Protein AF-A0A7S0SN52-F1 (afdb_monomer)

Solvent-accessible surface area (backbone atoms only — not comparable to full-atom values): 12436 Å² total; per-residue (Å²): 141,88,66,69,70,64,53,55,50,51,54,47,51,52,51,51,48,52,50,50,50,52,50,50,54,51,48,53,48,52,51,49,53,49,50,49,44,69,72,53,83,55,64,68,49,76,66,54,52,50,48,53,52,50,52,54,50,51,52,52,50,51,51,53,51,51,52,50,53,52,50,52,50,50,53,49,51,50,54,69,48,61,84,60,72,84,89,62,83,76,77,81,69,49,76,65,55,52,50,52,51,52,52,50,53,50,51,50,54,51,52,52,52,52,50,51,51,40,60,76,66,68,63,71,51,72,68,59,46,45,64,69,66,73,55,82,61,84,81,67,64,72,85,81,86,48,96,46,70,71,52,39,38,62,74,66,65,53,89,83,71,88,82,90,86,60,96,85,65,77,67,98,77,60,97,48,64,66,61,55,48,52,55,48,47,68,67,47,51,61,58,54,41,70,79,36,74,85,64,54,100,90,112

Structure (mmCIF, N/CA/C/O backbone):
data_AF-A0A7S0SN52-F1
#
_entry.id   AF-A0A7S0SN52-F1
#
loop_
_atom_site.group_PDB
_atom_site.id
_atom_site.type_symbol
_atom_site.label_atom_id
_atom_site.label_alt_id
_atom_site.label_comp_id
_atom_site.label_asym_id
_atom_site.label_entity_id
_atom_site.label_seq_id
_atom_site.pdbx_PDB_ins_code
_atom_site.Cartn_x
_atom_site.Cartn_y
_atom_site.Cartn_z
_atom_site.occupancy
_atom_site.B_iso_or_equiv
_atom_site.auth_seq_id
_atom_site.auth_comp_id
_atom_site.auth_asym_id
_atom_site.auth_atom_id
_atom_site.pdbx_PDB_model_num
ATOM 1 N N . MET A 1 1 ? 13.403 -10.128 56.100 1.00 47.72 1 MET A N 1
ATOM 2 C CA . MET A 1 1 ? 12.634 -9.088 55.377 1.00 47.72 1 MET A CA 1
ATOM 3 C C . MET A 1 1 ? 13.600 -8.030 54.847 1.00 47.72 1 MET A C 1
ATOM 5 O O . MET A 1 1 ? 13.883 -7.070 55.546 1.00 47.72 1 MET A O 1
ATOM 9 N N . GLY A 1 2 ? 14.173 -8.212 53.657 1.00 55.16 2 GLY A N 1
ATOM 10 C CA . GLY A 1 2 ? 15.163 -7.269 53.122 1.00 55.16 2 GLY A CA 1
ATOM 11 C C . GLY A 1 2 ? 15.391 -7.487 51.634 1.00 55.16 2 GLY A C 1
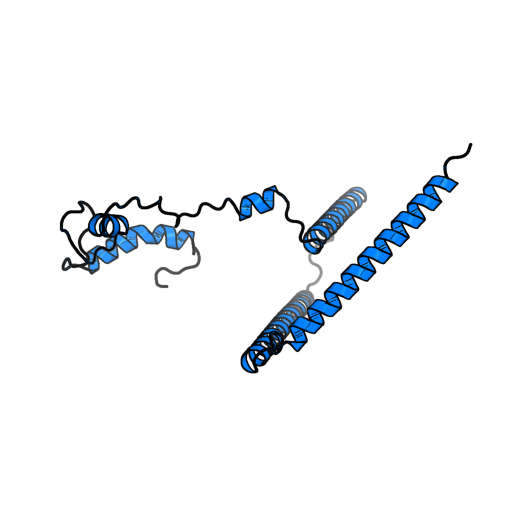ATOM 12 O O . GLY A 1 2 ? 16.435 -7.986 51.253 1.00 55.16 2 GLY A O 1
ATOM 13 N N . GLY A 1 3 ? 14.385 -7.196 50.803 1.00 58.31 3 GLY A N 1
ATOM 14 C CA . GLY A 1 3 ? 14.445 -7.480 49.359 1.00 58.31 3 GLY A CA 1
ATOM 15 C C . GLY A 1 3 ? 14.129 -6.298 48.442 1.00 58.31 3 GLY A C 1
ATOM 16 O O . GLY A 1 3 ? 14.654 -6.220 47.343 1.00 58.31 3 GLY A O 1
ATOM 17 N N . THR A 1 4 ? 13.345 -5.311 48.880 1.00 63.53 4 THR A N 1
ATOM 18 C CA . THR A 1 4 ? 12.756 -4.335 47.941 1.00 63.53 4 THR A CA 1
ATOM 19 C C . THR A 1 4 ? 13.579 -3.059 47.739 1.00 63.53 4 THR A C 1
ATOM 21 O O . THR A 1 4 ? 13.353 -2.326 46.780 1.00 63.53 4 THR A O 1
ATOM 24 N N . ALA A 1 5 ? 14.523 -2.740 48.630 1.00 66.88 5 ALA A N 1
ATOM 25 C CA . ALA A 1 5 ? 15.359 -1.537 48.511 1.00 66.88 5 ALA A CA 1
ATOM 26 C C . ALA A 1 5 ? 16.580 -1.745 47.594 1.00 66.88 5 ALA A C 1
ATOM 28 O O . ALA A 1 5 ? 17.014 -0.810 46.925 1.00 66.88 5 ALA A O 1
ATOM 29 N N . GLY A 1 6 ? 17.126 -2.966 47.544 1.00 72.81 6 GLY A N 1
ATOM 30 C CA . GLY A 1 6 ? 18.198 -3.339 46.614 1.00 72.81 6 GLY A CA 1
ATOM 31 C C . GLY A 1 6 ? 17.706 -3.371 45.167 1.00 72.81 6 GLY A C 1
ATOM 32 O O . GLY A 1 6 ? 18.294 -2.713 44.316 1.00 72.81 6 GLY A O 1
ATOM 33 N N . GLN A 1 7 ? 16.565 -4.026 44.924 1.00 75.00 7 GLN A N 1
ATOM 34 C CA . GLN A 1 7 ? 15.946 -4.108 43.595 1.00 75.00 7 GLN A CA 1
ATOM 35 C C . GLN A 1 7 ? 15.558 -2.732 43.035 1.00 75.00 7 GLN A C 1
ATOM 37 O O . GLN A 1 7 ? 15.865 -2.441 41.887 1.00 75.00 7 GLN A O 1
ATOM 42 N N . ARG A 1 8 ? 14.983 -1.835 43.852 1.00 76.69 8 ARG A N 1
ATOM 43 C CA . ARG A 1 8 ? 14.650 -0.464 43.411 1.00 76.69 8 ARG A CA 1
ATOM 44 C C . ARG A 1 8 ? 15.875 0.385 43.063 1.00 76.69 8 ARG A C 1
ATOM 46 O O . ARG A 1 8 ? 15.786 1.252 42.200 1.00 76.69 8 ARG A O 1
ATOM 53 N N . ARG A 1 9 ? 17.011 0.167 43.735 1.00 77.44 9 ARG A N 1
ATOM 54 C CA . ARG A 1 9 ? 18.273 0.846 43.396 1.00 77.44 9 ARG A CA 1
ATOM 55 C C . ARG A 1 9 ? 18.868 0.303 42.101 1.00 77.44 9 ARG A C 1
ATOM 57 O O . ARG A 1 9 ? 19.283 1.112 41.283 1.00 77.44 9 ARG A O 1
ATOM 64 N N . ALA A 1 10 ? 18.841 -1.014 41.902 1.00 77.38 10 ALA A N 1
ATOM 65 C CA . ALA A 1 10 ? 19.260 -1.637 40.648 1.00 77.38 10 ALA A CA 1
ATOM 66 C C . ALA A 1 10 ? 18.409 -1.139 39.467 1.00 77.38 10 ALA A C 1
ATOM 68 O O . ALA A 1 10 ? 18.950 -0.581 38.524 1.00 77.38 10 ALA A O 1
ATOM 69 N N . GLU A 1 11 ? 17.079 -1.168 39.589 1.00 79.50 11 GLU A N 1
ATOM 70 C CA . GLU A 1 11 ? 16.169 -0.697 38.534 1.00 79.50 11 GLU A CA 1
ATOM 71 C C . GLU A 1 11 ? 16.342 0.803 38.224 1.00 79.50 11 GLU A C 1
ATOM 73 O O . GLU A 1 11 ? 16.214 1.236 37.077 1.00 79.50 11 GLU A O 1
ATOM 78 N N . LYS A 1 12 ? 16.652 1.623 39.240 1.00 82.06 12 LYS A N 1
ATOM 79 C CA . LYS A 1 12 ? 16.964 3.044 39.037 1.00 82.06 12 LYS A CA 1
ATOM 80 C C . LYS A 1 12 ? 18.264 3.224 38.251 1.00 82.06 12 LYS A C 1
ATOM 82 O O . LYS A 1 12 ? 18.281 4.043 37.337 1.00 82.06 12 LYS A O 1
ATOM 87 N N . VAL A 1 13 ? 19.313 2.472 38.589 1.00 84.75 13 VAL A N 1
ATOM 88 C CA . VAL A 1 13 ? 20.598 2.514 37.874 1.00 84.75 13 VAL A CA 1
ATOM 89 C C . VAL A 1 13 ? 20.428 2.025 36.437 1.00 84.75 13 VAL A C 1
ATOM 91 O O . VAL A 1 13 ? 20.897 2.697 35.525 1.00 84.75 13 VAL A O 1
ATOM 94 N N . ASP A 1 14 ? 19.676 0.948 36.212 1.00 84.56 14 ASP A N 1
ATOM 95 C CA . ASP A 1 14 ? 19.400 0.431 34.867 1.00 84.56 14 ASP A CA 1
ATOM 96 C C . ASP A 1 14 ? 18.622 1.451 34.026 1.00 84.56 14 ASP A C 1
ATOM 98 O O . ASP A 1 14 ? 18.963 1.723 32.877 1.00 84.56 14 ASP A O 1
ATOM 102 N N . ARG A 1 15 ? 17.607 2.100 34.609 1.00 84.56 15 ARG A N 1
ATOM 103 C CA . ARG A 1 15 ? 16.827 3.143 33.928 1.00 84.56 15 ARG A CA 1
ATOM 104 C C . ARG A 1 15 ? 17.659 4.387 33.617 1.00 84.56 15 ARG A C 1
ATOM 106 O O . ARG A 1 15 ? 17.456 5.003 32.572 1.00 84.56 15 ARG A O 1
ATOM 113 N N . GLU A 1 16 ? 18.553 4.787 34.517 1.00 86.06 16 GLU A N 1
ATOM 114 C CA . GLU A 1 16 ? 19.484 5.898 34.286 1.00 86.06 16 GLU A CA 1
ATOM 115 C C . GLU A 1 16 ? 20.528 5.533 33.220 1.00 86.06 16 GLU A C 1
ATOM 117 O O . GLU A 1 16 ? 20.797 6.358 32.349 1.00 86.06 16 GLU A O 1
ATOM 122 N N . GLY A 1 17 ? 21.005 4.285 33.202 1.00 83.31 17 GLY A N 1
ATOM 123 C CA . GLY A 1 17 ? 21.874 3.742 32.158 1.00 83.31 17 GLY A CA 1
ATOM 124 C C . GLY A 1 17 ? 21.207 3.734 30.783 1.00 83.31 17 GLY A C 1
ATOM 125 O O . GLY A 1 17 ? 21.757 4.287 29.837 1.00 83.31 17 GLY A O 1
ATOM 126 N N . VAL A 1 18 ? 19.978 3.219 30.672 1.00 86.19 18 VAL A N 1
ATOM 127 C CA . VAL A 1 18 ? 19.211 3.217 29.411 1.00 86.19 18 VAL A CA 1
ATOM 128 C C . VAL A 1 18 ? 18.934 4.640 28.925 1.00 86.19 18 VAL A C 1
ATOM 130 O O . VAL A 1 18 ? 19.047 4.918 27.735 1.00 86.19 18 VAL A O 1
ATOM 133 N N . LYS A 1 19 ? 18.602 5.573 29.826 1.00 86.25 19 LYS A N 1
ATOM 134 C CA . LYS A 1 19 ? 18.404 6.982 29.453 1.00 86.25 19 LYS A CA 1
ATOM 135 C C . LYS A 1 19 ? 19.689 7.631 28.951 1.00 86.25 19 LYS A C 1
ATOM 137 O O . LYS A 1 19 ? 19.631 8.370 27.973 1.00 86.25 19 LYS A O 1
ATOM 142 N N . ALA A 1 20 ? 20.820 7.364 29.600 1.00 87.06 20 ALA A N 1
ATOM 143 C CA . ALA A 1 20 ? 22.116 7.866 29.163 1.00 87.06 20 ALA A CA 1
ATOM 144 C C . ALA A 1 20 ? 22.509 7.285 27.797 1.00 87.06 20 ALA A C 1
ATOM 146 O O . ALA A 1 20 ? 22.972 8.024 26.934 1.00 87.06 20 ALA A O 1
ATOM 147 N N . ASP A 1 21 ? 22.246 5.999 27.570 1.00 85.00 21 ASP A N 1
ATOM 148 C CA . ASP A 1 21 ? 22.546 5.303 26.319 1.00 85.00 21 ASP A CA 1
ATOM 149 C C . ASP A 1 21 ? 21.667 5.801 25.156 1.00 85.00 21 ASP A C 1
ATOM 151 O O . ASP A 1 21 ? 22.166 6.102 24.073 1.00 85.00 21 ASP A O 1
ATOM 155 N N . VAL A 1 22 ? 20.365 6.002 25.397 1.00 86.81 22 VAL A N 1
ATOM 156 C CA . VAL A 1 22 ? 19.440 6.612 24.425 1.00 86.81 22 VAL A CA 1
ATOM 157 C C . VAL A 1 22 ? 19.829 8.060 24.130 1.00 86.81 22 VAL A C 1
ATOM 159 O O . VAL A 1 22 ? 19.830 8.461 22.967 1.00 86.81 22 VAL A O 1
ATOM 162 N N . ALA A 1 23 ? 20.192 8.843 25.150 1.00 88.00 23 ALA A N 1
ATOM 163 C CA . ALA A 1 23 ? 20.636 10.220 24.960 1.00 88.00 23 ALA A CA 1
ATOM 164 C C . ALA A 1 23 ? 21.936 10.278 24.143 1.00 88.00 23 ALA A C 1
ATOM 166 O O . ALA A 1 23 ? 22.015 11.043 23.182 1.00 88.00 23 ALA A O 1
ATOM 167 N N . ALA A 1 24 ? 22.914 9.424 24.454 1.00 88.88 24 ALA A N 1
ATOM 168 C CA . ALA A 1 24 ? 24.162 9.320 23.706 1.00 88.88 24 ALA A CA 1
ATOM 169 C C . ALA A 1 24 ? 23.910 8.920 22.245 1.00 88.88 24 ALA A C 1
ATOM 171 O O . ALA A 1 24 ? 24.360 9.621 21.345 1.00 88.88 24 ALA A O 1
ATOM 172 N N . LYS A 1 25 ? 23.104 7.877 22.006 1.00 87.81 25 LYS A N 1
ATOM 173 C CA . LYS A 1 25 ? 22.720 7.426 20.657 1.00 87.81 25 LYS A CA 1
ATOM 174 C C . LYS A 1 25 ? 21.947 8.480 19.870 1.00 87.81 25 LYS A C 1
ATOM 176 O O . LYS A 1 25 ? 22.149 8.620 18.670 1.00 87.81 25 LYS A O 1
ATOM 181 N N . SER A 1 26 ? 21.056 9.229 20.522 1.00 86.31 26 SER A N 1
ATOM 182 C CA . SER A 1 26 ? 20.326 10.317 19.862 1.00 86.31 26 SER A CA 1
ATOM 183 C C . SER A 1 26 ? 21.243 11.473 19.478 1.00 86.31 26 SER A C 1
ATOM 185 O O . SER A 1 26 ? 21.058 12.068 18.422 1.00 86.31 26 SER A O 1
ATOM 187 N N . LYS A 1 27 ? 22.253 11.762 20.308 1.00 90.38 27 LYS A N 1
ATOM 188 C CA . LYS A 1 27 ? 23.213 12.830 20.058 1.00 90.38 27 LYS A CA 1
ATOM 189 C C . LYS A 1 27 ? 24.159 12.457 18.921 1.00 90.38 27 LYS A C 1
ATOM 191 O O . LYS A 1 27 ? 24.310 13.253 18.005 1.00 90.38 27 LYS A O 1
ATOM 196 N N . THR A 1 28 ? 24.710 11.243 18.928 1.00 87.31 28 THR A N 1
ATOM 197 C CA . THR A 1 28 ? 25.561 10.767 17.828 1.00 87.31 28 THR A CA 1
ATOM 198 C C . THR A 1 28 ? 24.783 10.685 16.523 1.00 87.31 28 THR A C 1
ATOM 200 O O . THR A 1 28 ? 25.286 11.114 15.495 1.00 87.31 28 THR A O 1
ATOM 203 N N . LYS A 1 29 ? 23.528 10.220 16.560 1.00 89.69 29 LYS A N 1
ATOM 204 C CA . LYS A 1 29 ? 22.663 10.218 15.378 1.00 89.69 29 LYS A CA 1
ATOM 205 C C . LYS A 1 29 ? 22.393 11.629 14.857 1.00 89.69 29 LYS A C 1
ATOM 207 O O . LYS A 1 29 ? 22.463 11.843 13.659 1.00 89.69 29 LYS A O 1
ATOM 212 N N . ALA A 1 30 ? 22.106 12.588 15.736 1.00 88.88 30 ALA A N 1
ATOM 213 C CA . ALA A 1 30 ? 21.883 13.971 15.327 1.00 88.88 30 ALA A CA 1
ATOM 214 C C . ALA A 1 30 ? 23.148 14.618 14.736 1.00 88.88 30 ALA A C 1
ATOM 216 O O . ALA A 1 30 ? 23.044 15.411 13.804 1.00 88.88 30 ALA A O 1
ATOM 217 N N . GLU A 1 31 ? 24.328 14.285 15.263 1.00 89.31 31 GLU A N 1
ATOM 218 C CA . GLU A 1 31 ? 25.619 14.740 14.737 1.00 89.31 31 GLU A CA 1
ATOM 219 C C . GLU A 1 31 ? 25.917 14.127 13.358 1.00 89.31 31 GLU A C 1
ATOM 221 O O . GLU A 1 31 ? 26.299 14.864 12.449 1.00 89.31 31 GLU A O 1
ATOM 226 N N . ASP A 1 32 ? 25.659 12.829 13.166 1.00 84.44 32 ASP A N 1
ATOM 227 C CA . ASP A 1 32 ? 25.773 12.150 11.866 1.00 84.44 32 ASP A CA 1
ATOM 228 C C . ASP A 1 32 ? 24.763 12.702 10.850 1.00 84.44 32 ASP A C 1
ATOM 230 O O . ASP A 1 32 ? 25.137 13.066 9.737 1.00 84.44 32 ASP A O 1
ATOM 234 N N . ASP A 1 33 ? 23.490 12.835 11.234 1.00 84.25 33 ASP A N 1
ATOM 235 C CA . ASP A 1 33 ? 22.434 13.389 10.379 1.00 84.25 33 ASP A CA 1
ATOM 236 C C . ASP A 1 33 ? 22.778 14.833 9.961 1.00 84.25 33 ASP A C 1
ATOM 238 O O . ASP A 1 33 ? 22.581 15.216 8.806 1.00 84.25 33 ASP A O 1
ATOM 242 N N . ALA A 1 34 ? 23.345 15.636 10.872 1.00 85.19 34 ALA A N 1
ATOM 243 C CA . ALA A 1 34 ? 23.814 16.987 10.571 1.00 85.19 34 ALA A CA 1
ATOM 244 C C . ALA A 1 34 ? 25.044 16.994 9.650 1.00 85.19 34 ALA A C 1
ATOM 246 O O . ALA A 1 34 ? 25.117 17.829 8.746 1.00 85.19 34 ALA A O 1
ATOM 247 N N . TYR A 1 35 ? 25.989 16.068 9.843 1.00 83.56 35 TYR A N 1
ATOM 248 C CA . TYR A 1 35 ? 27.158 15.903 8.978 1.00 83.56 35 TYR A CA 1
ATOM 249 C C . TYR A 1 35 ? 26.742 15.546 7.545 1.00 83.56 35 TYR A C 1
ATOM 251 O O . TYR A 1 35 ? 27.166 16.211 6.599 1.00 83.56 35 TYR A O 1
ATOM 259 N N . TRP A 1 36 ? 25.838 14.576 7.378 1.00 80.56 36 TRP A N 1
ATOM 260 C CA . TRP A 1 36 ? 25.322 14.171 6.067 1.00 80.56 36 TRP A CA 1
ATOM 261 C C . TRP A 1 36 ? 24.443 15.243 5.412 1.00 80.56 36 TRP A C 1
ATOM 263 O O . TRP A 1 36 ? 24.517 15.449 4.199 1.00 80.56 36 TRP A O 1
ATOM 273 N N . ALA A 1 37 ? 23.663 15.992 6.198 1.00 77.94 37 ALA A N 1
ATOM 274 C CA . ALA A 1 37 ? 22.907 17.134 5.689 1.00 77.94 37 ALA A CA 1
ATOM 275 C C . ALA A 1 37 ? 23.824 18.277 5.209 1.00 77.94 37 ALA A C 1
ATOM 277 O O . ALA A 1 37 ? 23.557 18.879 4.167 1.00 77.94 37 ALA A O 1
ATOM 278 N N . ALA A 1 38 ? 24.911 18.564 5.936 1.00 75.81 38 ALA A N 1
ATOM 279 C CA . ALA A 1 38 ? 25.876 19.611 5.597 1.00 75.81 38 ALA A CA 1
ATOM 280 C C . ALA A 1 38 ? 26.809 19.227 4.434 1.00 75.81 38 ALA A C 1
ATOM 282 O O . ALA A 1 38 ? 27.227 20.103 3.678 1.00 75.81 38 ALA A O 1
ATOM 283 N N . ALA A 1 39 ? 27.095 17.934 4.250 1.00 76.62 39 ALA A N 1
ATOM 284 C CA . ALA A 1 39 ? 27.936 17.410 3.170 1.00 76.62 39 ALA A CA 1
ATOM 285 C C . ALA A 1 39 ? 27.301 17.505 1.763 1.00 76.62 39 ALA A C 1
ATOM 287 O O . ALA A 1 39 ? 27.942 17.153 0.776 1.00 76.62 39 ALA A O 1
ATOM 288 N N . GLY A 1 40 ? 26.072 18.022 1.639 1.00 62.00 40 GLY A N 1
ATOM 289 C CA . GLY A 1 40 ? 25.458 18.380 0.353 1.00 62.00 40 GLY A CA 1
ATOM 290 C C . GLY A 1 40 ? 24.533 17.323 -0.256 1.00 62.00 40 GLY A C 1
ATOM 291 O O . GLY A 1 40 ? 23.741 17.666 -1.134 1.00 62.00 40 GLY A O 1
ATOM 292 N N . GLU A 1 41 ? 24.526 16.094 0.270 1.00 56.09 41 GLU A N 1
ATOM 293 C CA . GLU A 1 41 ? 23.562 15.033 -0.088 1.00 56.09 41 GLU A CA 1
ATOM 294 C C . GLU A 1 41 ? 22.107 15.423 0.288 1.00 56.09 41 GLU A C 1
ATOM 296 O O . GLU A 1 41 ? 21.138 14.892 -0.249 1.00 56.09 41 GLU A O 1
ATOM 301 N N . GLY A 1 42 ? 21.934 16.392 1.199 1.00 56.97 42 GLY A N 1
ATOM 302 C CA . GLY A 1 42 ? 20.635 16.829 1.728 1.00 56.97 42 GLY A CA 1
ATOM 303 C C . GLY A 1 42 ? 19.934 17.967 0.974 1.00 56.97 42 GLY A C 1
ATOM 304 O O . GLY A 1 42 ? 18.774 18.269 1.270 1.00 56.97 42 GLY A O 1
ATOM 305 N N . SER A 1 43 ? 20.581 18.624 0.004 1.00 62.16 43 SER A N 1
ATOM 306 C CA . SER A 1 43 ? 19.924 19.698 -0.755 1.00 62.16 43 SER A CA 1
ATOM 307 C C . SER A 1 43 ? 19.143 19.109 -1.930 1.00 62.16 43 SER A C 1
ATOM 309 O O . SER A 1 43 ? 19.673 18.886 -3.016 1.00 62.16 43 SER A O 1
ATOM 311 N N . LYS A 1 44 ? 17.853 18.822 -1.707 1.00 67.62 44 LYS A N 1
ATOM 312 C CA . LYS A 1 44 ? 16.946 18.399 -2.784 1.00 67.62 44 LYS A CA 1
ATOM 313 C C . LYS A 1 44 ? 17.082 19.373 -3.950 1.00 67.62 44 LYS A C 1
ATOM 315 O O . LYS A 1 44 ? 16.961 20.588 -3.768 1.00 67.62 44 LYS A O 1
ATOM 320 N N . SER A 1 45 ? 17.307 18.843 -5.151 1.00 73.44 45 SER A N 1
ATOM 321 C CA . SER A 1 45 ? 17.344 19.672 -6.353 1.00 73.44 45 SER A CA 1
ATOM 322 C C . SER A 1 45 ? 16.062 20.508 -6.446 1.00 73.44 45 SER A C 1
ATOM 324 O O . SER A 1 45 ? 14.991 20.089 -6.000 1.00 73.44 45 SER A O 1
ATOM 326 N N . LYS A 1 46 ? 16.127 21.687 -7.074 1.00 71.94 46 LYS A N 1
ATOM 327 C CA . LYS A 1 46 ? 14.937 22.529 -7.301 1.00 71.94 46 LYS A CA 1
ATOM 328 C C . LYS A 1 46 ? 13.797 21.753 -7.982 1.00 71.94 46 LYS A C 1
ATOM 330 O O . LYS A 1 46 ? 12.632 22.083 -7.784 1.00 71.94 46 LYS A O 1
ATOM 335 N N . ALA A 1 47 ? 14.130 20.723 -8.763 1.00 75.62 47 ALA A N 1
ATOM 336 C CA . ALA A 1 47 ? 13.177 19.813 -9.389 1.00 75.62 47 ALA A CA 1
ATOM 337 C C . ALA A 1 47 ? 12.515 18.861 -8.374 1.00 75.62 47 ALA A C 1
ATOM 339 O O . ALA A 1 47 ? 11.292 18.756 -8.370 1.00 75.62 47 ALA A O 1
ATOM 340 N N . GLN A 1 48 ? 13.285 18.230 -7.479 1.00 75.69 48 GLN A N 1
ATOM 341 C CA . GLN A 1 48 ? 12.734 17.416 -6.384 1.00 75.69 48 GLN A CA 1
ATOM 342 C C . GLN A 1 48 ? 11.895 18.249 -5.420 1.00 75.69 48 GLN A C 1
ATOM 344 O O . GLN A 1 48 ? 10.790 17.847 -5.091 1.00 75.69 48 GLN A O 1
ATOM 349 N N . ALA A 1 49 ? 12.354 19.444 -5.041 1.00 77.94 49 ALA A N 1
ATOM 350 C CA . ALA A 1 49 ? 11.572 20.336 -4.190 1.00 77.94 49 ALA A CA 1
ATOM 351 C C . ALA A 1 49 ? 10.223 20.700 -4.837 1.00 77.94 49 ALA A C 1
ATOM 353 O O . ALA A 1 49 ? 9.194 20.683 -4.171 1.00 77.94 49 ALA A O 1
ATOM 354 N N . LYS A 1 50 ? 10.204 20.971 -6.152 1.00 79.00 50 LYS A N 1
ATOM 355 C CA . LYS A 1 50 ? 8.958 21.225 -6.890 1.00 79.00 50 LYS A CA 1
ATOM 356 C C . LYS A 1 50 ? 8.049 20.000 -6.955 1.00 79.00 50 LYS A C 1
ATOM 358 O O . LYS A 1 50 ? 6.843 20.155 -6.783 1.00 79.00 50 LYS A O 1
ATOM 363 N N . ARG A 1 51 ? 8.609 18.812 -7.190 1.00 82.81 51 ARG A N 1
ATOM 364 C CA . ARG A 1 51 ? 7.852 17.556 -7.222 1.00 82.81 51 ARG A CA 1
ATOM 365 C C . ARG A 1 51 ? 7.219 17.260 -5.865 1.00 82.81 51 ARG A C 1
ATOM 367 O O . ARG A 1 51 ? 6.012 17.095 -5.808 1.00 82.81 51 ARG A O 1
ATOM 374 N N . ASP A 1 52 ? 7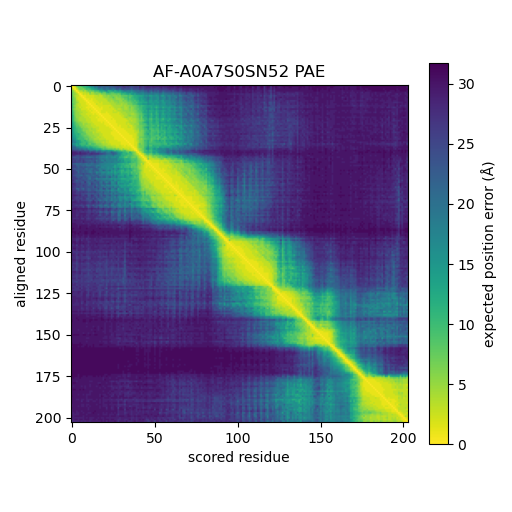.986 17.354 -4.784 1.00 79.19 52 ASP A N 1
ATOM 375 C CA . ASP A 1 52 ? 7.484 17.122 -3.428 1.00 79.19 52 ASP A CA 1
ATOM 376 C C . ASP A 1 52 ? 6.366 18.108 -3.054 1.00 79.19 52 ASP A C 1
ATOM 378 O O . ASP A 1 52 ? 5.370 17.722 -2.450 1.00 79.19 52 ASP A O 1
ATOM 382 N N . THR A 1 53 ? 6.483 19.386 -3.443 1.00 78.38 53 THR A N 1
ATOM 383 C CA . THR A 1 53 ? 5.400 20.360 -3.218 1.00 78.38 53 THR A CA 1
ATOM 384 C C . THR A 1 53 ? 4.170 20.092 -4.082 1.00 78.38 53 THR A C 1
ATOM 386 O O . THR A 1 53 ? 3.053 20.352 -3.644 1.00 78.38 53 THR A O 1
ATOM 389 N N . ALA A 1 54 ? 4.350 19.589 -5.306 1.00 83.50 54 ALA A N 1
ATOM 390 C CA . ALA A 1 54 ? 3.242 19.239 -6.188 1.00 83.50 54 ALA A CA 1
ATOM 391 C C . ALA A 1 54 ? 2.503 17.998 -5.674 1.00 83.50 54 ALA A C 1
ATOM 393 O O . ALA A 1 54 ? 1.276 18.017 -5.616 1.00 83.50 54 ALA A O 1
ATOM 394 N N . ASP A 1 55 ? 3.246 16.985 -5.230 1.00 79.25 55 ASP A N 1
ATOM 395 C CA . ASP A 1 55 ? 2.709 15.757 -4.647 1.00 79.25 55 ASP A CA 1
ATOM 396 C C . ASP A 1 55 ? 1.970 16.072 -3.331 1.00 79.25 55 ASP A C 1
ATOM 398 O O . ASP A 1 55 ? 0.804 15.715 -3.180 1.00 79.25 55 ASP A O 1
ATOM 402 N N . ALA A 1 56 ? 2.556 16.885 -2.441 1.00 84.44 56 ALA A N 1
ATOM 403 C CA . ALA A 1 56 ? 1.889 17.326 -1.210 1.00 84.44 56 ALA A CA 1
ATOM 404 C C . ALA A 1 56 ? 0.600 18.134 -1.473 1.00 84.44 56 ALA A C 1
ATOM 406 O O . ALA A 1 56 ? -0.392 17.988 -0.756 1.00 84.44 56 ALA A O 1
ATOM 407 N N . ASN A 1 57 ? 0.588 18.977 -2.510 1.00 81.94 57 ASN A N 1
ATOM 408 C CA . ASN A 1 57 ? -0.608 19.725 -2.903 1.00 81.94 57 ASN A CA 1
ATOM 409 C C . ASN A 1 57 ? -1.680 18.817 -3.529 1.00 81.94 57 ASN A C 1
ATOM 411 O O . ASN A 1 57 ? -2.872 19.045 -3.309 1.00 81.94 57 ASN A O 1
ATOM 415 N N . ALA A 1 58 ? -1.282 17.799 -4.295 1.00 83.75 58 ALA A N 1
ATOM 416 C CA . ALA A 1 58 ? -2.197 16.819 -4.874 1.00 83.75 58 ALA A CA 1
ATOM 417 C C . ALA A 1 58 ? -2.858 15.963 -3.785 1.00 83.75 58 ALA A C 1
ATOM 419 O O . ALA A 1 58 ? -4.079 15.790 -3.807 1.00 83.75 58 ALA A O 1
ATOM 420 N N . ASP A 1 59 ? -2.087 15.521 -2.791 1.00 79.56 59 ASP A N 1
ATOM 421 C CA . ASP A 1 59 ? -2.596 14.768 -1.645 1.00 79.56 59 ASP A CA 1
ATOM 422 C C . ASP A 1 59 ? -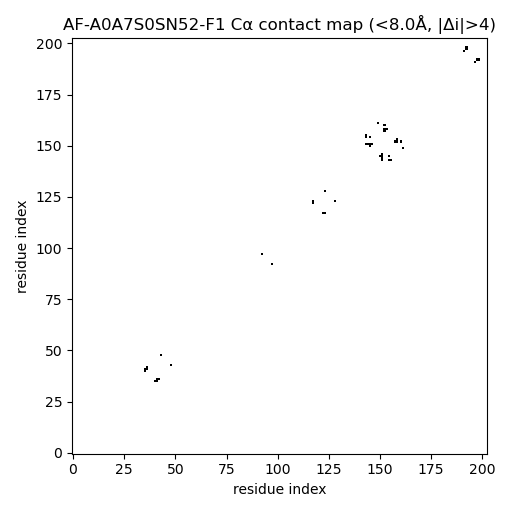3.563 15.610 -0.800 1.00 79.56 59 ASP A C 1
ATOM 424 O O . ASP A 1 59 ? -4.655 15.152 -0.454 1.00 79.56 59 ASP A O 1
ATOM 428 N N . ALA A 1 60 ? -3.229 16.879 -0.537 1.00 80.00 60 ALA A N 1
ATOM 429 C CA . ALA A 1 60 ? -4.117 17.798 0.175 1.00 80.00 60 ALA A CA 1
ATOM 430 C C . ALA A 1 60 ? -5.427 18.067 -0.595 1.00 80.00 60 ALA A C 1
ATOM 432 O O . ALA A 1 60 ? -6.505 18.124 0.003 1.00 80.00 60 ALA A O 1
ATOM 433 N N . ALA A 1 61 ? -5.363 18.192 -1.924 1.00 79.50 61 ALA A N 1
ATOM 434 C CA . ALA A 1 61 ? -6.544 18.369 -2.768 1.00 79.50 61 ALA A CA 1
ATOM 435 C C . ALA A 1 61 ? -7.410 17.099 -2.839 1.00 79.50 61 ALA A C 1
ATOM 437 O O . ALA A 1 61 ? -8.641 17.182 -2.837 1.00 79.50 61 ALA A O 1
ATOM 438 N N . ALA A 1 62 ? -6.790 15.917 -2.873 1.00 77.81 62 ALA A N 1
ATOM 439 C CA . ALA A 1 62 ? -7.498 14.643 -2.823 1.00 77.81 62 ALA A CA 1
ATOM 440 C C . ALA A 1 62 ? -8.207 14.449 -1.473 1.00 77.81 62 ALA A C 1
ATOM 442 O O . ALA A 1 62 ? -9.377 14.058 -1.449 1.00 77.81 62 ALA A O 1
ATOM 443 N N . ALA A 1 63 ? -7.540 14.798 -0.368 1.00 81.44 63 ALA A N 1
ATOM 444 C CA . ALA A 1 63 ? -8.119 14.760 0.971 1.00 81.44 63 ALA A CA 1
ATOM 445 C C . ALA A 1 63 ? -9.314 15.719 1.105 1.00 81.44 63 ALA A C 1
ATOM 447 O O . ALA A 1 63 ? -10.390 15.293 1.530 1.00 81.44 63 ALA A O 1
ATOM 448 N N . SER A 1 64 ? -9.189 16.975 0.656 1.00 80.69 64 SER A N 1
ATOM 449 C CA . SER A 1 64 ? -10.301 17.935 0.740 1.00 80.69 64 SER A CA 1
ATOM 450 C C . SER A 1 64 ? -11.490 17.528 -0.137 1.00 80.69 64 SER A C 1
ATOM 452 O O . SER A 1 64 ? -12.642 17.663 0.272 1.00 80.69 64 SER A O 1
ATOM 454 N N . LYS A 1 65 ? -11.237 16.939 -1.315 1.00 83.44 65 LYS A N 1
ATOM 455 C CA . LYS A 1 65 ? -12.292 16.412 -2.191 1.00 83.44 65 LYS A CA 1
ATOM 456 C C . LYS A 1 65 ? -13.001 15.203 -1.575 1.00 83.44 65 LYS A C 1
ATOM 458 O O . LYS A 1 65 ? -14.215 15.066 -1.736 1.00 83.44 65 LYS A O 1
ATOM 463 N N . ALA A 1 66 ? -12.274 14.335 -0.874 1.00 75.88 66 ALA A N 1
ATOM 464 C CA . ALA A 1 66 ? -12.856 13.204 -0.159 1.00 75.88 66 ALA A CA 1
ATOM 465 C C . ALA A 1 66 ? -13.736 13.668 1.014 1.00 75.88 66 ALA A C 1
ATOM 467 O O . ALA A 1 66 ? -14.853 13.171 1.174 1.00 75.88 66 ALA A O 1
ATOM 468 N N . GLU A 1 67 ? -13.283 14.660 1.782 1.00 75.94 67 GLU A N 1
ATOM 469 C CA . GLU A 1 67 ? -14.068 15.247 2.872 1.00 75.94 67 GLU A CA 1
ATOM 470 C C . GLU A 1 67 ? -15.301 15.997 2.362 1.00 75.94 67 GLU A C 1
ATOM 472 O O . GLU A 1 67 ? -16.393 15.778 2.885 1.00 75.94 67 GLU A O 1
ATOM 477 N N . ALA A 1 68 ? -1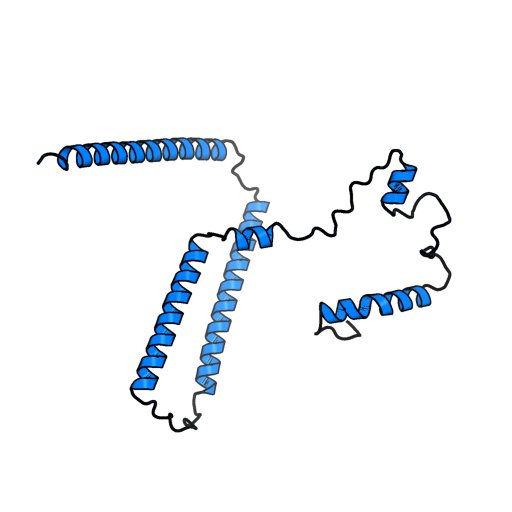5.171 16.786 1.291 1.00 80.81 68 ALA A N 1
ATOM 478 C CA . ALA A 1 68 ? -16.298 17.463 0.652 1.00 80.81 68 ALA A CA 1
ATOM 479 C C . ALA A 1 68 ? -17.339 16.465 0.123 1.00 80.81 68 ALA A C 1
ATOM 481 O O . ALA A 1 68 ? -18.537 16.662 0.309 1.00 80.81 68 ALA A O 1
ATOM 482 N N . LYS A 1 69 ? -16.901 15.346 -0.471 1.00 85.50 69 LYS A N 1
ATOM 483 C CA . LYS A 1 69 ? -17.809 14.277 -0.915 1.00 85.50 69 LYS A CA 1
ATOM 484 C C . LYS A 1 69 ? -18.499 13.584 0.262 1.00 85.50 69 LYS A C 1
ATOM 486 O O . LYS A 1 69 ? -19.665 13.215 0.147 1.00 85.50 69 LYS A O 1
ATOM 491 N N . ARG A 1 70 ? -17.803 13.401 1.389 1.00 84.81 70 ARG A N 1
ATOM 492 C CA . ARG A 1 70 ? -18.401 12.844 2.611 1.00 84.81 70 ARG A CA 1
ATOM 493 C C . ARG A 1 70 ? -19.450 13.794 3.187 1.00 84.81 70 ARG A C 1
ATOM 495 O O . ARG A 1 70 ? -20.517 13.329 3.566 1.00 84.81 70 ARG A O 1
ATOM 502 N N . LEU A 1 71 ? -19.151 15.092 3.237 1.00 79.62 71 LEU A N 1
ATOM 503 C CA . LEU A 1 71 ? -20.072 16.112 3.734 1.00 79.62 71 LEU A CA 1
ATOM 504 C C . LEU A 1 71 ? -21.320 16.202 2.845 1.00 79.62 71 LEU A C 1
ATOM 506 O O . LEU A 1 71 ? -22.426 16.079 3.351 1.00 79.62 71 LEU A O 1
ATOM 510 N N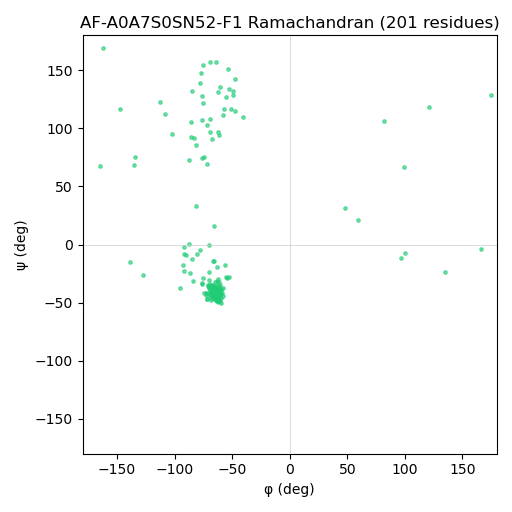 . ALA A 1 72 ? -21.135 16.268 1.523 1.00 80.56 72 ALA A N 1
ATOM 511 C CA . ALA A 1 72 ? -22.233 16.303 0.558 1.00 80.56 72 ALA A CA 1
ATOM 512 C C . ALA A 1 72 ? -23.131 15.059 0.638 1.00 80.56 72 ALA A C 1
ATOM 514 O O . ALA A 1 72 ? -24.346 15.169 0.538 1.00 80.56 72 ALA A O 1
ATOM 515 N N . LYS A 1 73 ? -22.550 13.872 0.863 1.00 82.62 73 LYS A N 1
ATOM 516 C CA . LYS A 1 73 ? -23.331 12.643 1.049 1.00 82.62 73 LYS A CA 1
ATOM 517 C C . LYS A 1 73 ? -24.169 12.685 2.332 1.00 82.62 73 LYS A C 1
ATOM 519 O O . LYS A 1 73 ? -25.310 12.246 2.314 1.00 82.62 73 LYS A O 1
ATOM 524 N N . VAL A 1 74 ? -23.615 13.216 3.424 1.00 81.19 74 VAL A N 1
ATOM 525 C CA . VAL A 1 74 ? -24.359 13.392 4.683 1.00 81.19 74 VAL A CA 1
ATOM 526 C C . VAL A 1 74 ? -25.492 14.404 4.496 1.00 81.19 74 VAL A C 1
ATOM 528 O O . VAL A 1 74 ? -26.616 14.124 4.892 1.00 81.19 74 VAL A O 1
ATOM 531 N N . GLU A 1 75 ? -25.233 15.528 3.827 1.00 78.50 75 GLU A N 1
ATOM 532 C CA . GLU A 1 75 ? -26.255 16.538 3.521 1.00 78.50 75 GLU A CA 1
ATOM 533 C C . GLU A 1 75 ? -27.358 15.988 2.596 1.00 78.50 75 GLU A C 1
ATOM 535 O O . GLU A 1 75 ? -28.538 16.264 2.805 1.00 78.50 75 GLU A O 1
ATOM 540 N N . GLU A 1 76 ? -27.011 15.160 1.605 1.00 73.25 76 GLU A N 1
ATOM 541 C CA . GLU A 1 76 ? -27.977 14.497 0.720 1.00 73.25 76 GLU A CA 1
ATOM 542 C C . GLU A 1 76 ? -28.814 13.445 1.465 1.00 73.25 76 GLU A C 1
ATOM 544 O O . GLU A 1 76 ? -30.025 13.369 1.263 1.00 73.25 76 GLU A O 1
ATOM 549 N N . GLU A 1 77 ? -28.210 12.668 2.368 1.00 77.44 77 GLU A N 1
ATOM 550 C CA . GLU A 1 77 ? -28.920 11.720 3.237 1.00 77.44 77 GLU A CA 1
ATOM 551 C C . GLU A 1 77 ? -29.869 12.443 4.211 1.00 77.44 77 GLU A C 1
ATOM 553 O O . GLU A 1 77 ? -31.012 12.011 4.400 1.00 77.44 77 GLU A O 1
ATOM 558 N N . GLU A 1 78 ? -29.446 13.577 4.776 1.00 75.19 78 GLU A N 1
ATOM 559 C CA . GLU A 1 78 ? -30.280 14.418 5.638 1.00 75.19 78 GLU A CA 1
ATOM 560 C C . GLU A 1 78 ? -31.446 15.038 4.858 1.00 75.19 78 GLU A C 1
ATOM 562 O O . GLU A 1 78 ? -32.592 14.918 5.295 1.00 75.19 78 GLU A O 1
ATOM 567 N N . MET A 1 79 ? -31.205 15.587 3.664 1.00 74.00 79 MET A N 1
ATOM 568 C CA . MET A 1 79 ? -32.248 16.132 2.784 1.00 74.00 79 MET A CA 1
ATOM 569 C C . MET A 1 79 ? -33.198 15.052 2.247 1.00 74.00 79 MET A C 1
ATOM 571 O O . MET A 1 79 ? -34.399 15.292 2.139 1.00 74.00 79 MET A O 1
ATOM 575 N N . ALA A 1 80 ? -32.705 13.842 1.969 1.00 76.50 80 ALA A N 1
ATOM 576 C CA . ALA A 1 80 ? -33.532 12.699 1.574 1.00 76.50 80 ALA A CA 1
ATOM 577 C C . ALA A 1 80 ? -34.395 12.163 2.732 1.00 76.50 80 ALA A C 1
ATOM 579 O O . ALA A 1 80 ? -35.432 11.526 2.501 1.00 76.50 80 ALA A O 1
ATOM 580 N N . SER A 1 81 ? -33.978 12.408 3.977 1.00 66.94 81 SER A N 1
ATOM 581 C CA . SER A 1 81 ? -34.756 12.110 5.183 1.00 66.94 81 SER A CA 1
ATOM 582 C C . SER A 1 81 ? -35.720 13.243 5.566 1.00 66.94 81 SER A C 1
ATOM 584 O O . SER A 1 81 ? -36.764 12.986 6.176 1.00 66.94 81 SER A O 1
ATOM 586 N N . PHE A 1 82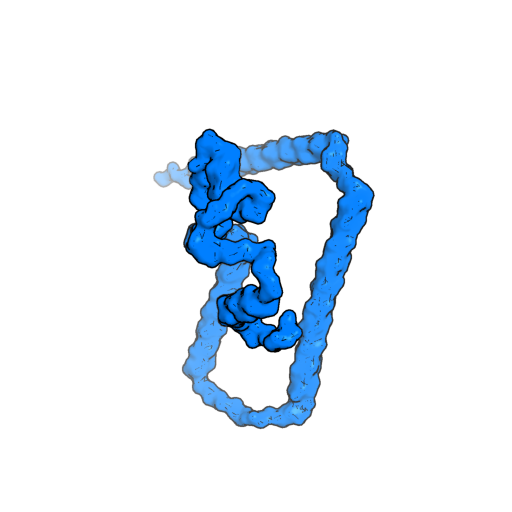 ? -35.428 14.482 5.157 1.00 59.91 82 PHE A N 1
ATOM 587 C CA . PHE A 1 82 ? -36.235 15.660 5.454 1.00 59.91 82 PHE A CA 1
ATOM 588 C C . PHE A 1 82 ? -37.572 15.591 4.701 1.00 59.91 82 PHE A C 1
ATOM 590 O O . PHE A 1 82 ? -37.651 15.711 3.483 1.00 59.91 82 PHE A O 1
ATOM 597 N N . GLY A 1 83 ? -38.657 15.345 5.439 1.00 63.28 83 GLY A N 1
ATOM 598 C CA . GLY A 1 83 ? -40.013 15.236 4.886 1.00 63.28 83 GLY A CA 1
ATOM 599 C C . GLY A 1 83 ? -40.524 13.806 4.677 1.00 63.28 83 GLY A C 1
ATOM 600 O O . GLY A 1 83 ? -41.723 13.624 4.441 1.00 63.28 83 GLY A O 1
ATOM 601 N N . LYS A 1 84 ? -39.692 12.769 4.860 1.00 66.62 84 LYS A N 1
ATOM 602 C CA . LYS A 1 84 ? -40.196 11.393 4.996 1.00 66.62 84 LYS A CA 1
ATOM 603 C C . LYS A 1 84 ? -40.788 11.216 6.393 1.00 66.62 84 LYS A C 1
ATOM 605 O O . LYS A 1 84 ? -40.072 11.114 7.385 1.00 66.62 84 LYS A O 1
ATOM 610 N N . LYS A 1 85 ? -42.123 11.148 6.485 1.00 61.72 85 LYS A N 1
ATOM 611 C CA . LYS A 1 85 ? -42.801 10.670 7.703 1.00 61.72 85 LYS A CA 1
ATOM 612 C C . LYS A 1 85 ? -42.213 9.297 8.064 1.00 61.72 85 LYS A C 1
ATOM 614 O O . LYS A 1 85 ? -42.098 8.476 7.152 1.00 61.72 85 LYS A O 1
ATOM 619 N N . PRO A 1 86 ? -41.859 9.023 9.335 1.00 55.62 86 PRO A N 1
ATOM 620 C CA . PRO A 1 86 ? -41.262 7.754 9.739 1.00 55.62 86 PRO A CA 1
ATOM 621 C C . PRO A 1 86 ? -42.239 6.610 9.450 1.00 55.62 86 PRO A C 1
ATOM 623 O O . PRO A 1 86 ? -43.144 6.304 10.226 1.00 55.62 86 PRO A O 1
ATOM 626 N N . ALA A 1 87 ? -42.079 5.995 8.284 1.00 56.25 87 ALA A N 1
ATOM 627 C CA . ALA A 1 87 ? -42.888 4.886 7.826 1.00 56.25 87 ALA A CA 1
ATOM 628 C C . ALA A 1 87 ? -42.268 3.598 8.352 1.00 56.25 87 ALA A C 1
ATOM 630 O O . ALA A 1 87 ? -41.626 2.877 7.611 1.00 56.25 87 ALA A O 1
ATOM 631 N N . THR A 1 88 ? -42.422 3.368 9.654 1.00 52.44 88 THR A N 1
ATOM 632 C CA . THR A 1 88 ? -42.594 2.056 10.292 1.00 52.44 88 THR A CA 1
ATOM 633 C C . THR A 1 88 ? -42.592 2.290 11.791 1.00 52.44 88 THR A C 1
ATOM 635 O O . THR A 1 88 ? -41.688 2.926 12.328 1.00 52.44 88 THR A O 1
ATOM 638 N N . LYS A 1 89 ? -43.609 1.770 12.481 1.00 56.09 89 LYS A N 1
ATOM 639 C CA . LYS A 1 89 ? -43.614 1.684 13.942 1.00 56.09 89 LYS A CA 1
ATOM 640 C C . LYS A 1 89 ? -42.306 1.016 14.361 1.00 56.09 89 LYS A C 1
ATOM 642 O O . LYS A 1 89 ? -42.087 -0.136 13.990 1.00 56.09 89 LYS A O 1
ATOM 647 N N . ALA A 1 90 ? -41.458 1.732 15.098 1.00 54.94 90 ALA A N 1
ATOM 648 C CA . ALA A 1 90 ? -40.281 1.153 15.726 1.00 54.94 90 ALA A CA 1
ATOM 649 C C . ALA A 1 90 ? -40.720 -0.129 16.443 1.00 54.94 90 ALA A C 1
ATOM 651 O O . ALA A 1 90 ? -41.568 -0.086 17.343 1.00 54.94 90 ALA A O 1
ATOM 652 N N . LYS A 1 91 ? -40.224 -1.280 15.979 1.00 64.75 91 LYS A N 1
ATOM 653 C CA . LYS A 1 91 ? -40.449 -2.560 16.643 1.00 64.75 91 LYS A CA 1
ATOM 654 C C . LYS A 1 91 ? -39.899 -2.377 18.051 1.00 64.75 91 LYS A C 1
ATOM 656 O O . LYS A 1 91 ? -38.706 -2.138 18.209 1.00 64.75 91 LYS A O 1
ATOM 661 N N . LYS A 1 92 ? -40.779 -2.366 19.055 1.00 69.56 92 LYS A N 1
ATOM 662 C CA . LYS A 1 92 ? -40.383 -2.208 20.456 1.00 69.56 92 LYS A CA 1
ATOM 663 C C . LYS A 1 92 ? -39.510 -3.410 20.800 1.00 69.56 92 LYS A C 1
ATOM 665 O O . LYS A 1 92 ? -40.042 -4.487 21.047 1.00 69.56 92 LYS A O 1
ATOM 670 N N . MET A 1 93 ? -38.195 -3.235 20.727 1.00 64.94 93 MET A N 1
ATOM 671 C CA . MET A 1 93 ? -37.248 -4.240 21.181 1.00 64.94 93 MET A CA 1
ATOM 672 C C . MET A 1 93 ? -37.459 -4.434 22.674 1.00 64.94 93 MET A C 1
ATOM 674 O O . MET A 1 93 ? -37.577 -3.478 23.447 1.00 64.94 93 MET A O 1
ATOM 678 N N . THR A 1 94 ? -37.564 -5.690 23.071 1.00 79.38 94 THR A N 1
ATOM 679 C CA . THR A 1 94 ? -37.625 -6.073 24.473 1.00 79.38 94 THR A CA 1
ATOM 680 C C . THR A 1 94 ? -36.309 -5.699 25.159 1.00 79.38 94 THR A C 1
ATOM 682 O O . THR A 1 94 ? -35.262 -5.565 24.523 1.00 79.38 94 THR A O 1
ATOM 685 N N . LYS A 1 95 ? -36.330 -5.529 26.485 1.00 80.19 95 LYS A N 1
ATOM 686 C CA . LYS A 1 95 ? -35.132 -5.153 27.259 1.00 80.19 95 LYS A CA 1
ATOM 687 C C . LYS A 1 95 ? -33.957 -6.129 27.046 1.00 80.19 95 LYS A C 1
ATOM 689 O O . LYS A 1 95 ? -32.806 -5.714 27.124 1.00 80.19 95 LYS A O 1
ATOM 694 N N . ALA A 1 96 ? -34.254 -7.393 26.738 1.00 79.19 96 ALA A N 1
ATOM 695 C CA . ALA A 1 96 ? -33.268 -8.418 26.406 1.00 79.19 96 ALA A CA 1
ATOM 696 C C . ALA A 1 96 ? -32.609 -8.188 25.033 1.00 79.19 96 ALA A C 1
ATOM 698 O O . ALA A 1 96 ? -31.393 -8.297 24.912 1.00 79.19 96 ALA A O 1
ATOM 699 N N . GLU A 1 97 ? -33.383 -7.805 24.017 1.00 76.56 97 GLU A N 1
ATOM 700 C CA . GLU A 1 97 ? -32.855 -7.493 22.681 1.00 76.56 97 GLU A CA 1
ATOM 701 C C . GLU A 1 97 ? -32.004 -6.215 22.695 1.00 76.56 97 GLU A C 1
ATOM 703 O O . GLU A 1 97 ? -30.968 -6.163 22.039 1.00 76.56 97 GLU A O 1
ATOM 708 N N . LEU A 1 98 ? -32.379 -5.219 23.506 1.00 77.75 98 LEU A N 1
ATOM 709 C CA . LEU A 1 98 ? -31.571 -4.012 23.731 1.00 77.75 98 LEU A CA 1
ATOM 710 C C . LEU A 1 98 ? -30.220 -4.330 24.388 1.00 77.75 98 LEU A C 1
ATOM 712 O O . LEU A 1 98 ? -29.202 -3.763 23.997 1.00 77.75 98 LEU A O 1
ATOM 716 N N . ALA A 1 99 ? -30.197 -5.246 25.361 1.00 78.75 99 ALA A N 1
ATOM 717 C CA . ALA A 1 99 ? -28.956 -5.695 25.990 1.00 78.75 99 ALA A CA 1
ATOM 718 C C . ALA A 1 99 ? -28.073 -6.479 25.004 1.00 78.75 99 ALA A C 1
ATOM 720 O O . ALA A 1 99 ? -26.877 -6.214 24.914 1.00 78.75 99 ALA A O 1
ATOM 721 N N . ALA A 1 100 ? -28.665 -7.373 24.206 1.00 79.88 100 ALA A N 1
ATOM 722 C CA . ALA A 1 100 ? -27.941 -8.124 23.181 1.00 79.88 100 ALA A CA 1
ATOM 723 C C . ALA A 1 100 ? -27.341 -7.206 22.101 1.00 79.88 100 ALA A C 1
ATOM 725 O O . ALA A 1 100 ? -26.200 -7.400 21.685 1.00 79.88 100 ALA A O 1
ATOM 726 N N . PHE A 1 101 ? -28.081 -6.177 21.679 1.00 75.31 101 PHE A N 1
ATOM 727 C CA . PHE A 1 101 ? -27.593 -5.200 20.708 1.00 75.31 101 PHE A CA 1
ATOM 728 C C . PHE A 1 101 ? -26.456 -4.343 21.281 1.00 75.31 101 PHE A C 1
ATOM 730 O O . PHE A 1 101 ? -25.450 -4.128 20.610 1.00 75.31 101 PHE A O 1
ATOM 737 N N . ALA A 1 102 ? -26.566 -3.919 22.544 1.00 81.81 102 ALA A N 1
ATOM 738 C CA . ALA A 1 102 ? -25.502 -3.188 23.231 1.00 81.81 102 ALA A CA 1
ATOM 739 C C . ALA A 1 102 ? -24.226 -4.033 23.409 1.00 81.81 102 ALA A C 1
ATOM 741 O O . ALA A 1 102 ? -23.119 -3.510 23.281 1.00 81.81 102 ALA A O 1
ATOM 742 N N . GLU A 1 103 ? -24.355 -5.338 23.667 1.00 80.12 103 GLU A N 1
ATOM 743 C CA . GLU A 1 103 ? -23.203 -6.243 23.730 1.00 80.12 103 GLU A CA 1
ATOM 744 C C . GLU A 1 103 ? -22.537 -6.458 22.368 1.00 80.12 103 GLU A C 1
ATOM 746 O O . GLU A 1 103 ? -21.308 -6.534 22.298 1.00 80.12 103 GLU A O 1
ATOM 751 N N . MET A 1 104 ? -23.317 -6.560 21.289 1.00 77.94 104 MET A N 1
ATOM 752 C CA . MET A 1 104 ? -22.777 -6.669 19.930 1.00 77.94 104 MET A CA 1
ATOM 753 C C . MET A 1 104 ? -22.027 -5.395 19.536 1.00 77.94 104 MET A C 1
ATOM 755 O O . MET A 1 104 ? -20.867 -5.480 19.136 1.00 77.94 104 MET A O 1
ATOM 759 N N . ASP A 1 105 ? -22.618 -4.222 19.774 1.00 80.69 105 ASP A N 1
ATOM 760 C CA . ASP A 1 105 ? -21.968 -2.930 19.520 1.00 80.69 105 ASP A CA 1
ATOM 761 C C . ASP A 1 105 ? -20.688 -2.759 20.365 1.00 80.69 105 ASP A C 1
ATOM 763 O O . ASP A 1 105 ? -19.650 -2.302 19.882 1.00 80.69 105 ASP A O 1
ATOM 767 N N . ALA A 1 106 ? -20.691 -3.217 21.623 1.00 82.69 106 ALA A N 1
ATOM 768 C CA . ALA A 1 106 ? -19.492 -3.215 22.460 1.00 82.69 106 ALA A CA 1
ATOM 769 C C . ALA A 1 106 ? -18.380 -4.124 21.901 1.00 82.69 106 ALA A C 1
ATOM 771 O O . ALA A 1 106 ? -17.213 -3.718 21.865 1.00 82.69 106 ALA A O 1
ATOM 772 N N . LYS A 1 107 ? -18.723 -5.332 21.433 1.00 82.62 107 LYS A N 1
ATOM 773 C CA . LYS A 1 107 ? -17.766 -6.268 20.814 1.00 82.62 107 LYS A CA 1
ATOM 774 C C . LYS A 1 107 ? -17.191 -5.702 19.518 1.00 82.62 107 LYS A C 1
ATOM 776 O O . LYS A 1 107 ? -15.979 -5.773 19.312 1.00 82.62 107 LYS A O 1
ATOM 781 N N . GLU A 1 108 ? -18.020 -5.083 18.685 1.00 83.31 108 GLU A N 1
ATOM 782 C CA . GLU A 1 108 ? -17.583 -4.433 17.448 1.00 83.31 108 GLU A CA 1
ATOM 783 C C . GLU A 1 108 ? -16.656 -3.246 17.722 1.00 83.31 108 GLU A C 1
ATOM 785 O O . GLU A 1 108 ? -15.601 -3.127 17.096 1.00 83.31 108 GLU A O 1
ATOM 790 N N . ARG A 1 109 ? -16.958 -2.419 18.731 1.00 81.69 109 ARG A N 1
ATOM 791 C CA . ARG A 1 109 ? -16.081 -1.309 19.141 1.00 81.69 109 ARG A CA 1
ATOM 792 C C . ARG A 1 109 ? -14.742 -1.793 19.689 1.00 81.69 109 ARG A C 1
ATOM 794 O O . ARG A 1 109 ? -13.722 -1.151 19.433 1.00 81.69 109 ARG A O 1
ATOM 801 N N . ILE A 1 110 ? -14.709 -2.908 20.419 1.00 84.75 110 ILE A N 1
ATOM 802 C CA . ILE A 1 110 ? -13.451 -3.518 20.880 1.00 84.75 110 ILE A CA 1
ATOM 803 C C . ILE A 1 110 ? -12.656 -4.056 19.687 1.00 84.75 110 ILE A C 1
ATOM 805 O O . ILE A 1 110 ? -11.469 -3.751 19.568 1.00 84.75 110 ILE A O 1
ATOM 809 N N . LYS A 1 111 ? -13.304 -4.776 18.764 1.00 85.12 111 LYS A N 1
ATOM 810 C CA . LYS A 1 111 ? -12.661 -5.300 17.551 1.00 85.12 111 LYS A CA 1
ATOM 811 C C . LYS A 1 111 ? -12.086 -4.175 16.684 1.00 85.12 111 LYS A C 1
ATOM 813 O O . LYS A 1 111 ? -10.942 -4.266 16.250 1.00 85.12 111 LYS A O 1
ATOM 818 N N . ALA A 1 112 ? -12.822 -3.077 16.514 1.00 83.81 112 ALA A N 1
ATOM 819 C CA . ALA A 1 112 ? -12.363 -1.900 15.778 1.00 83.81 112 ALA A CA 1
ATOM 820 C C . ALA A 1 112 ? -11.177 -1.194 16.459 1.00 83.81 112 ALA A C 1
ATOM 822 O O . ALA A 1 112 ? -10.253 -0.747 15.781 1.00 83.81 112 ALA A O 1
ATOM 823 N N . LYS A 1 113 ? -11.160 -1.111 17.799 1.00 83.69 113 LYS A N 1
ATOM 824 C CA . LYS A 1 113 ? -10.012 -0.575 18.551 1.00 83.69 113 LYS A CA 1
ATOM 825 C C . LYS A 1 113 ? -8.771 -1.454 18.400 1.00 83.69 113 LYS A C 1
ATOM 827 O O . LYS A 1 113 ? -7.686 -0.914 18.209 1.00 83.69 113 LYS A O 1
ATOM 832 N N . PHE A 1 114 ? -8.926 -2.777 18.447 1.00 81.38 114 PHE A N 1
ATOM 833 C CA . PHE A 1 114 ? -7.826 -3.716 18.218 1.00 81.38 114 PHE A CA 1
ATOM 834 C C . PHE A 1 114 ? -7.296 -3.651 16.784 1.00 81.38 114 PHE A C 1
ATOM 836 O O . PHE A 1 114 ? -6.084 -3.612 16.596 1.00 81.38 114 PHE A O 1
ATOM 843 N N . ALA A 1 115 ? -8.178 -3.565 15.785 1.00 81.06 115 ALA A N 1
ATOM 844 C CA . ALA A 1 115 ? -7.781 -3.400 14.388 1.00 81.06 115 ALA A CA 1
ATOM 845 C C . ALA A 1 115 ? -6.995 -2.096 14.170 1.00 81.06 115 ALA A C 1
ATOM 847 O O . ALA A 1 115 ? -5.898 -2.131 13.618 1.00 81.06 115 ALA A O 1
ATOM 848 N N . LYS A 1 116 ? -7.485 -0.964 14.701 1.00 78.62 116 LYS A N 1
ATOM 849 C CA . LYS A 1 116 ? -6.752 0.313 14.660 1.00 78.62 116 LYS A CA 1
ATOM 850 C C . LYS A 1 116 ? -5.415 0.242 15.394 1.00 78.62 116 LYS A C 1
ATOM 852 O O . LYS A 1 116 ? -4.432 0.786 14.909 1.00 78.62 116 LYS A O 1
ATOM 857 N N . ALA A 1 117 ? -5.356 -0.431 16.544 1.00 78.19 117 ALA A N 1
ATOM 858 C CA . ALA A 1 117 ? -4.102 -0.621 17.266 1.00 78.19 117 ALA A CA 1
ATOM 859 C C . ALA A 1 117 ? -3.090 -1.441 16.441 1.00 78.19 117 ALA A C 1
ATOM 861 O O . ALA A 1 117 ? -1.932 -1.035 16.350 1.00 78.19 117 ALA A O 1
ATOM 862 N N . LYS A 1 118 ? -3.529 -2.530 15.789 1.00 71.06 118 LYS A N 1
ATOM 863 C CA . LYS A 1 118 ? -2.693 -3.348 14.891 1.00 71.06 118 LYS A CA 1
ATOM 864 C C . LYS A 1 118 ? -2.174 -2.519 13.705 1.00 71.06 118 LYS A C 1
ATOM 866 O O . LYS A 1 118 ? -0.974 -2.533 13.445 1.00 71.06 118 LYS A O 1
ATOM 871 N N . GLU A 1 119 ? -3.029 -1.708 13.071 1.00 69.06 119 GLU A N 1
ATOM 872 C CA . GLU A 1 119 ? -2.612 -0.791 11.995 1.00 69.06 119 GLU A CA 1
ATOM 873 C C . GLU A 1 119 ? -1.598 0.260 12.466 1.00 69.06 119 GLU A C 1
ATOM 875 O O . GLU A 1 119 ? -0.569 0.458 11.822 1.00 69.06 119 GLU A O 1
ATOM 880 N N . THR A 1 120 ? -1.838 0.919 13.607 1.00 71.88 120 THR A N 1
ATOM 881 C CA . THR A 1 120 ? -0.925 1.965 14.112 1.00 71.88 120 THR A CA 1
ATOM 882 C C . THR A 1 120 ? 0.462 1.435 14.448 1.00 71.88 120 THR A C 1
ATOM 884 O O . THR A 1 120 ? 1.447 2.156 14.299 1.00 71.88 120 THR A O 1
ATOM 887 N N . LYS A 1 121 ? 0.552 0.174 14.880 1.00 76.62 121 LYS A N 1
ATOM 888 C CA . LYS A 1 121 ? 1.823 -0.472 15.200 1.00 76.62 121 LYS A CA 1
ATOM 889 C C . LYS A 1 121 ? 2.569 -0.983 13.968 1.00 76.62 121 LYS A C 1
ATOM 891 O O . LYS A 1 121 ? 3.718 -1.382 14.110 1.00 76.62 121 LYS A O 1
ATOM 896 N N . LYS A 1 122 ? 1.950 -0.954 12.777 1.00 71.38 122 LYS A N 1
ATOM 897 C CA . LYS A 1 122 ? 2.490 -1.564 11.547 1.00 71.38 122 LYS A CA 1
ATOM 898 C C . LYS A 1 122 ? 2.981 -3.003 11.786 1.00 71.38 122 LYS A C 1
ATOM 900 O O . LYS A 1 122 ? 3.943 -3.448 11.170 1.00 71.38 122 LYS A O 1
ATOM 905 N N . GLU A 1 123 ? 2.337 -3.711 12.713 1.00 71.69 123 GLU A N 1
ATOM 906 C CA . GLU A 1 123 ? 2.653 -5.097 13.046 1.00 71.69 123 GLU A CA 1
ATOM 907 C C . GLU A 1 123 ? 1.883 -5.991 12.068 1.00 71.69 123 GLU A C 1
ATOM 909 O O . GLU A 1 123 ? 0.659 -6.134 12.149 1.00 71.69 123 GLU A O 1
ATOM 914 N N . VAL A 1 124 ? 2.609 -6.556 11.107 1.00 76.94 124 VAL A N 1
ATOM 915 C CA . VAL A 1 124 ? 2.110 -7.598 10.205 1.00 76.94 124 VAL A CA 1
ATOM 916 C C . VAL A 1 124 ? 2.287 -8.933 10.926 1.00 76.94 124 VAL A C 1
ATOM 918 O O . VAL A 1 124 ? 3.336 -9.164 11.528 1.00 76.94 124 VAL A O 1
ATOM 921 N N . SER A 1 125 ? 1.256 -9.783 10.947 1.00 81.25 125 SER A N 1
ATOM 922 C CA . SER A 1 125 ? 1.420 -11.123 11.526 1.00 81.25 125 SER A CA 1
ATOM 923 C C . SER A 1 125 ? 2.332 -11.971 10.634 1.00 81.25 125 SER A C 1
ATOM 925 O O . SER A 1 125 ? 2.461 -11.688 9.445 1.00 81.25 125 SER A O 1
ATOM 927 N N . GLU A 1 126 ? 2.966 -13.006 11.183 1.00 80.88 126 GLU A N 1
ATOM 928 C CA . GLU A 1 126 ? 3.825 -13.908 10.395 1.00 80.88 126 GLU A CA 1
ATOM 929 C C . GLU A 1 126 ? 3.056 -14.550 9.233 1.00 80.88 126 GLU A C 1
ATOM 931 O O . GLU A 1 126 ? 3.580 -14.658 8.130 1.00 80.88 126 GLU A O 1
ATOM 936 N N . GLU A 1 127 ? 1.787 -14.884 9.463 1.00 81.69 127 GLU A N 1
ATOM 937 C CA . GLU A 1 127 ? 0.859 -15.427 8.468 1.00 81.69 127 GLU A CA 1
ATOM 938 C C . GLU A 1 127 ? 0.575 -14.414 7.346 1.00 81.69 127 GLU A C 1
ATOM 940 O O . GLU A 1 127 ? 0.655 -14.752 6.166 1.00 81.69 127 GLU A O 1
ATOM 945 N N . ASP A 1 128 ? 0.301 -13.153 7.708 1.00 82.00 128 ASP A N 1
ATOM 946 C CA . ASP A 1 128 ? 0.059 -12.067 6.747 1.00 82.00 128 ASP A CA 1
ATOM 947 C C . ASP A 1 128 ? 1.330 -11.758 5.922 1.00 82.00 128 ASP A C 1
ATOM 949 O O . ASP A 1 128 ? 1.249 -11.461 4.731 1.00 82.00 128 ASP A O 1
ATOM 953 N N . TYR A 1 129 ? 2.512 -11.832 6.544 1.00 85.81 129 TYR A N 1
ATOM 954 C CA . TYR A 1 129 ? 3.798 -11.601 5.880 1.00 85.81 129 TYR A CA 1
ATOM 955 C C . TYR A 1 129 ? 4.171 -12.755 4.945 1.00 85.81 129 TYR A C 1
ATOM 957 O O . TYR A 1 129 ? 4.580 -12.507 3.812 1.00 85.81 129 TYR A O 1
ATOM 965 N N . ALA A 1 130 ? 3.975 -14.004 5.379 1.00 86.44 130 ALA A N 1
ATOM 966 C CA . ALA A 1 130 ? 4.155 -15.182 4.535 1.00 86.44 130 ALA A CA 1
ATOM 967 C C . ALA A 1 130 ? 3.247 -15.103 3.301 1.00 86.44 130 ALA A C 1
ATOM 969 O O . ALA A 1 130 ? 3.719 -15.259 2.184 1.00 86.44 130 ALA A O 1
ATOM 970 N N . ALA A 1 131 ? 1.979 -14.712 3.466 1.00 86.31 131 ALA A N 1
ATOM 971 C CA . ALA A 1 131 ? 1.074 -14.506 2.336 1.00 86.31 131 ALA A CA 1
ATOM 972 C C . ALA A 1 131 ? 1.523 -13.387 1.371 1.00 86.31 131 ALA A C 1
ATOM 974 O O . ALA A 1 131 ? 1.229 -13.457 0.179 1.00 86.31 131 ALA A O 1
ATOM 975 N N . MET A 1 132 ? 2.227 -12.357 1.858 1.00 83.25 132 MET A N 1
ATOM 976 C CA . MET A 1 132 ? 2.789 -11.300 1.005 1.00 83.25 132 MET A CA 1
ATOM 977 C C . MET A 1 132 ? 4.044 -11.738 0.244 1.00 83.25 132 MET A C 1
ATOM 979 O O . MET A 1 132 ? 4.288 -11.236 -0.853 1.00 83.25 132 MET A O 1
ATOM 983 N N . VAL A 1 133 ? 4.861 -12.614 0.830 1.00 86.12 133 VAL A N 1
ATOM 984 C CA . VAL A 1 133 ? 6.168 -13.004 0.276 1.00 86.12 133 VAL A CA 1
ATOM 985 C C . VAL A 1 133 ? 6.082 -14.284 -0.549 1.00 86.12 133 VAL A C 1
ATOM 987 O O . VAL A 1 133 ? 6.700 -14.360 -1.608 1.00 86.12 133 VAL A O 1
ATOM 990 N N . ASP A 1 134 ? 5.271 -15.251 -0.127 1.00 84.25 134 ASP A N 1
ATOM 991 C CA . ASP A 1 134 ? 5.089 -16.551 -0.783 1.00 84.25 134 ASP A CA 1
ATOM 992 C C . ASP A 1 134 ? 4.116 -16.465 -1.973 1.00 84.25 134 ASP A C 1
ATOM 994 O O . ASP A 1 134 ? 3.373 -17.399 -2.287 1.00 84.25 134 ASP A O 1
ATOM 998 N N . VAL A 1 135 ? 4.115 -15.324 -2.666 1.00 86.12 135 VAL A N 1
ATOM 999 C CA . VAL A 1 135 ? 3.414 -15.164 -3.936 1.00 86.12 135 VAL A CA 1
ATOM 1000 C C . VAL A 1 135 ? 4.227 -15.880 -5.007 1.00 86.12 135 VAL A C 1
ATOM 1002 O O . VAL A 1 135 ? 5.397 -15.568 -5.241 1.00 86.12 135 VAL A O 1
ATOM 1005 N N . LYS A 1 136 ? 3.598 -16.846 -5.678 1.00 83.06 136 LYS A N 1
ATOM 1006 C CA . LYS A 1 136 ? 4.210 -17.562 -6.796 1.00 83.06 136 LYS A CA 1
ATOM 1007 C C . LYS A 1 136 ? 4.638 -16.557 -7.871 1.00 83.06 136 LYS A C 1
ATOM 1009 O O . LYS A 1 136 ? 3.810 -15.864 -8.452 1.00 83.06 136 LYS A O 1
ATOM 1014 N N . ASN A 1 137 ? 5.942 -16.472 -8.127 1.00 81.88 137 ASN A N 1
ATOM 1015 C CA . ASN A 1 137 ? 6.473 -15.652 -9.207 1.00 81.88 137 ASN A CA 1
ATOM 1016 C C . ASN A 1 137 ? 6.387 -16.432 -10.522 1.00 81.88 137 ASN A C 1
ATOM 1018 O O . ASN A 1 137 ? 7.311 -17.160 -10.873 1.00 81.88 137 ASN A O 1
ATOM 1022 N N . ASP A 1 138 ? 5.289 -16.262 -11.253 1.00 77.81 138 ASP A N 1
ATOM 1023 C CA . ASP A 1 138 ? 5.090 -16.919 -12.551 1.00 77.81 138 ASP A CA 1
ATOM 1024 C C . ASP A 1 138 ? 6.061 -16.417 -13.641 1.00 77.81 138 ASP A C 1
ATOM 1026 O O . ASP A 1 138 ? 6.248 -17.084 -14.656 1.00 77.81 138 ASP A O 1
ATOM 1030 N N . ASN A 1 139 ? 6.744 -15.285 -13.417 1.00 73.50 139 ASN A N 1
ATOM 1031 C CA . ASN A 1 139 ? 7.795 -14.781 -14.309 1.00 73.50 139 ASN A CA 1
ATOM 1032 C C . ASN A 1 139 ? 9.173 -15.395 -14.022 1.00 73.50 139 ASN A C 1
ATOM 1034 O O . ASN A 1 139 ? 10.097 -15.217 -14.819 1.00 73.50 139 ASN A O 1
ATOM 1038 N N . ALA A 1 140 ? 9.343 -16.092 -12.892 1.00 75.75 140 ALA A N 1
ATOM 1039 C CA . ALA A 1 140 ? 10.554 -16.848 -12.602 1.00 75.75 140 ALA A CA 1
ATOM 1040 C C . ALA A 1 140 ? 10.535 -18.138 -13.426 1.00 75.75 140 ALA A C 1
ATOM 1042 O O . ALA A 1 140 ? 10.279 -19.229 -12.922 1.00 75.75 140 ALA A O 1
ATOM 1043 N N . THR A 1 141 ? 10.784 -17.992 -14.724 1.00 63.44 141 THR A N 1
ATOM 1044 C CA . THR A 1 141 ? 11.113 -19.128 -15.576 1.00 63.44 141 THR A CA 1
ATOM 1045 C C . THR A 1 141 ? 12.389 -19.765 -15.039 1.00 63.44 141 THR A C 1
ATOM 1047 O O . THR A 1 141 ? 13.315 -19.076 -14.596 1.00 63.44 141 THR A O 1
ATOM 1050 N N . GLU A 1 142 ? 12.376 -21.094 -14.962 1.00 64.31 142 GLU A N 1
ATOM 1051 C CA . GLU A 1 142 ? 13.472 -21.891 -14.428 1.00 64.31 142 GLU A CA 1
ATOM 1052 C C . GLU A 1 142 ? 14.801 -21.435 -15.028 1.00 64.31 142 GLU A C 1
ATOM 1054 O O . GLU A 1 142 ? 14.858 -21.053 -16.195 1.00 64.31 142 GLU A O 1
ATOM 1059 N N . LYS A 1 143 ? 15.856 -21.433 -14.205 1.00 67.75 143 LYS A N 1
ATOM 1060 C CA . LYS A 1 143 ? 17.217 -21.064 -14.609 1.00 67.75 143 LYS A CA 1
ATOM 1061 C C . LYS A 1 143 ? 17.499 -21.643 -15.994 1.00 67.75 143 LYS A C 1
ATOM 1063 O O . LYS A 1 143 ? 17.600 -22.857 -16.134 1.00 67.75 143 LYS A O 1
ATOM 1068 N N . ILE A 1 144 ? 17.586 -20.769 -16.993 1.00 70.44 144 ILE A N 1
ATOM 1069 C CA . ILE A 1 144 ? 17.870 -21.168 -18.365 1.00 70.44 144 ILE A CA 1
ATOM 1070 C C . ILE A 1 144 ? 19.324 -21.638 -18.380 1.00 70.44 144 ILE A C 1
ATOM 1072 O O . ILE A 1 144 ? 20.247 -20.823 -18.404 1.00 70.44 144 ILE A O 1
ATOM 1076 N N . ASP A 1 145 ? 19.520 -22.950 -18.274 1.00 71.25 145 ASP A N 1
ATOM 1077 C CA . ASP A 1 145 ? 20.828 -23.585 -18.376 1.00 71.25 145 ASP A CA 1
ATOM 1078 C C . ASP A 1 145 ? 21.156 -23.738 -19.860 1.00 71.25 145 ASP A C 1
ATOM 1080 O O . ASP A 1 145 ? 20.809 -24.725 -20.501 1.00 71.25 145 ASP A O 1
ATOM 1084 N N . ALA A 1 146 ? 21.727 -22.679 -20.429 1.00 80.12 146 ALA A N 1
ATOM 1085 C CA . ALA A 1 146 ? 22.178 -22.659 -21.807 1.00 80.12 146 ALA A CA 1
ATOM 1086 C C . ALA A 1 146 ? 23.701 -22.572 -21.839 1.00 80.12 146 ALA A C 1
ATOM 1088 O O . ALA A 1 146 ? 24.309 -21.632 -21.322 1.00 80.12 146 ALA A O 1
ATOM 1089 N N . SER A 1 147 ? 24.317 -23.545 -22.499 1.00 83.12 147 SER A N 1
ATOM 1090 C CA . SER A 1 147 ? 25.769 -23.660 -22.636 1.00 83.12 147 SER A CA 1
ATOM 1091 C C . SER A 1 147 ? 26.326 -22.893 -23.847 1.00 83.12 147 SER A C 1
ATOM 1093 O O . SER A 1 147 ? 27.538 -22.871 -24.071 1.00 83.12 147 SER A O 1
ATOM 1095 N N . GLY A 1 148 ? 25.460 -22.216 -24.613 1.00 82.44 148 GLY A N 1
ATOM 1096 C CA . GLY A 1 148 ? 25.821 -21.446 -25.803 1.00 82.44 148 GLY A CA 1
ATOM 1097 C C . GLY A 1 148 ? 24.750 -20.442 -26.245 1.00 82.44 148 GLY A C 1
ATOM 1098 O O . GLY A 1 148 ? 23.619 -20.454 -25.762 1.00 82.44 148 GLY A O 1
ATOM 1099 N N . ILE A 1 149 ? 25.118 -19.558 -27.180 1.00 79.75 149 ILE A N 1
ATOM 1100 C CA . ILE A 1 149 ? 24.268 -18.448 -27.652 1.00 79.75 149 ILE A CA 1
ATOM 1101 C C . ILE A 1 149 ? 22.989 -18.968 -28.322 1.00 79.75 149 ILE A C 1
ATOM 1103 O O . ILE A 1 149 ? 21.907 -18.466 -28.032 1.00 79.75 149 ILE A O 1
ATOM 1107 N N . ASP A 1 150 ? 23.096 -19.995 -29.165 1.00 77.06 150 ASP A N 1
ATOM 1108 C CA . ASP A 1 150 ? 21.945 -20.547 -29.891 1.00 77.06 150 ASP A CA 1
ATOM 1109 C C . ASP A 1 150 ? 20.944 -21.236 -28.945 1.00 77.06 150 ASP A C 1
ATOM 1111 O O . ASP A 1 150 ? 19.732 -21.079 -29.084 1.00 77.06 150 ASP A O 1
ATOM 1115 N N . GLU A 1 151 ? 21.446 -21.939 -27.927 1.00 79.81 151 GLU A N 1
ATOM 1116 C CA . GLU A 1 151 ? 20.637 -22.607 -26.897 1.00 79.81 151 GLU A CA 1
ATOM 1117 C C . GLU A 1 151 ? 19.956 -21.592 -25.961 1.00 79.81 151 GLU A C 1
ATOM 1119 O O . GLU A 1 151 ? 18.793 -21.760 -25.584 1.00 79.81 151 GLU A O 1
ATOM 1124 N N . ALA A 1 152 ? 20.642 -20.486 -25.652 1.00 80.56 152 ALA A N 1
ATOM 1125 C CA . ALA A 1 152 ? 20.080 -19.383 -24.880 1.00 80.56 152 ALA A CA 1
ATOM 1126 C C . ALA A 1 152 ? 18.967 -18.665 -25.656 1.00 80.56 152 ALA A C 1
ATOM 1128 O O . ALA A 1 152 ? 17.914 -18.374 -25.093 1.00 80.56 152 ALA A O 1
ATOM 1129 N N . LEU A 1 153 ? 19.166 -18.414 -26.956 1.00 78.81 153 LEU A N 1
ATOM 1130 C CA . LEU A 1 153 ? 18.165 -17.776 -27.819 1.00 78.81 153 LEU A CA 1
ATOM 1131 C C . LEU A 1 153 ? 16.908 -18.638 -27.985 1.00 78.81 153 LEU A C 1
ATOM 1133 O O . LEU A 1 153 ? 15.797 -18.107 -27.909 1.00 78.81 153 LEU A O 1
ATOM 1137 N N . ALA A 1 154 ? 17.074 -19.954 -28.143 1.00 77.75 154 ALA A N 1
ATOM 1138 C CA . ALA A 1 154 ? 15.961 -20.898 -28.206 1.00 77.75 154 ALA A CA 1
ATOM 1139 C C . ALA A 1 154 ? 15.170 -20.942 -26.887 1.00 77.75 154 ALA A C 1
ATOM 1141 O O . ALA A 1 154 ? 13.940 -20.889 -26.897 1.00 77.75 154 ALA A O 1
ATOM 1142 N N . SER A 1 155 ? 15.872 -20.969 -25.751 1.00 73.94 155 SER A N 1
ATOM 1143 C CA . SER A 1 155 ? 15.254 -21.014 -24.419 1.00 73.94 155 SER A CA 1
ATOM 1144 C C . SER A 1 155 ? 14.547 -19.711 -24.034 1.00 73.94 155 SER A C 1
ATOM 1146 O O . SER A 1 155 ? 13.548 -19.734 -23.322 1.00 73.94 155 SER A O 1
ATOM 1148 N N . LEU A 1 156 ? 15.028 -18.567 -24.532 1.00 73.44 156 LEU A N 1
ATOM 1149 C CA . LEU A 1 156 ? 14.397 -17.259 -24.334 1.00 73.44 156 LEU A CA 1
ATOM 1150 C C . LEU A 1 156 ? 13.174 -17.031 -25.238 1.00 73.44 156 LEU A C 1
ATOM 1152 O O . LEU A 1 156 ? 12.533 -15.985 -25.133 1.00 73.44 156 LEU A O 1
ATOM 1156 N N . GLY A 1 157 ? 12.863 -17.956 -26.157 1.00 64.12 157 GLY A N 1
ATOM 1157 C CA . GLY A 1 157 ? 11.766 -17.789 -27.113 1.00 64.12 157 GLY A CA 1
ATOM 1158 C C . GLY A 1 157 ? 11.926 -16.551 -28.004 1.00 64.12 157 GLY A C 1
ATOM 1159 O O . GLY A 1 157 ? 10.940 -16.057 -28.559 1.00 64.12 157 GLY A O 1
ATOM 1160 N N . VAL A 1 158 ? 13.155 -16.031 -28.144 1.00 62.62 158 VAL A N 1
ATOM 1161 C CA . VAL A 1 158 ? 13.488 -14.899 -29.018 1.00 62.62 158 VAL A CA 1
ATOM 1162 C C . VAL A 1 158 ? 13.484 -15.418 -30.454 1.00 62.62 158 VAL A C 1
ATOM 1164 O O . VAL A 1 158 ? 14.512 -15.643 -31.086 1.00 62.62 158 VAL A O 1
ATOM 1167 N N . ASN A 1 159 ? 12.279 -15.625 -30.981 1.00 53.50 159 ASN A N 1
ATOM 1168 C CA . ASN A 1 159 ? 12.017 -15.994 -32.367 1.00 53.50 159 ASN A CA 1
ATOM 1169 C C . ASN A 1 159 ? 12.289 -14.798 -33.294 1.00 53.50 159 ASN A C 1
ATOM 1171 O O . ASN A 1 159 ? 11.379 -14.205 -33.870 1.00 53.50 159 ASN A O 1
ATOM 1175 N N . GLY A 1 160 ? 13.565 -14.437 -33.418 1.00 48.62 160 GLY A N 1
ATOM 1176 C CA . GLY A 1 160 ? 14.067 -13.415 -34.335 1.00 48.62 160 GLY A CA 1
ATOM 1177 C C . GLY A 1 160 ? 15.381 -13.785 -35.025 1.00 48.62 160 GLY A C 1
ATOM 1178 O O . GLY A 1 160 ? 15.721 -13.169 -36.032 1.00 48.62 160 GLY A O 1
ATOM 1179 N N . ALA A 1 161 ? 16.103 -14.804 -34.552 1.00 45.53 161 ALA A N 1
ATOM 1180 C CA . ALA A 1 161 ? 17.324 -15.269 -35.197 1.00 45.53 161 ALA A CA 1
ATOM 1181 C C . ALA A 1 161 ? 17.490 -16.785 -35.011 1.00 45.53 161 ALA A C 1
ATOM 1183 O O . ALA A 1 161 ? 17.670 -17.252 -33.897 1.00 45.53 161 ALA A O 1
ATOM 1184 N N . ALA A 1 162 ? 17.470 -17.501 -36.139 1.00 39.44 162 ALA A N 1
ATOM 1185 C CA . ALA A 1 162 ? 17.819 -18.913 -36.338 1.00 39.44 162 ALA A CA 1
ATOM 1186 C C . ALA A 1 162 ? 16.762 -19.997 -36.007 1.00 39.44 162 ALA A C 1
ATOM 1188 O O . ALA A 1 162 ? 16.569 -20.393 -34.867 1.00 39.44 162 ALA A O 1
ATOM 1189 N N . GLY A 1 163 ? 16.191 -20.580 -37.076 1.00 35.75 163 GLY A N 1
ATOM 1190 C CA . GLY A 1 163 ? 15.756 -21.987 -37.109 1.00 35.75 163 GLY A CA 1
ATOM 1191 C C . GLY A 1 163 ? 14.267 -22.247 -37.403 1.00 35.75 163 GLY A C 1
ATOM 1192 O O . GLY A 1 163 ? 13.418 -21.845 -36.614 1.00 35.75 163 GLY A O 1
ATOM 1193 N N . PRO A 1 164 ? 13.908 -22.946 -38.503 1.00 47.84 164 PRO A N 1
ATOM 1194 C CA . PRO A 1 164 ? 12.567 -23.498 -38.688 1.00 47.84 164 PRO A CA 1
ATOM 1195 C C . PRO A 1 164 ? 12.399 -24.744 -37.799 1.00 47.84 164 PRO A C 1
ATOM 1197 O O . PRO A 1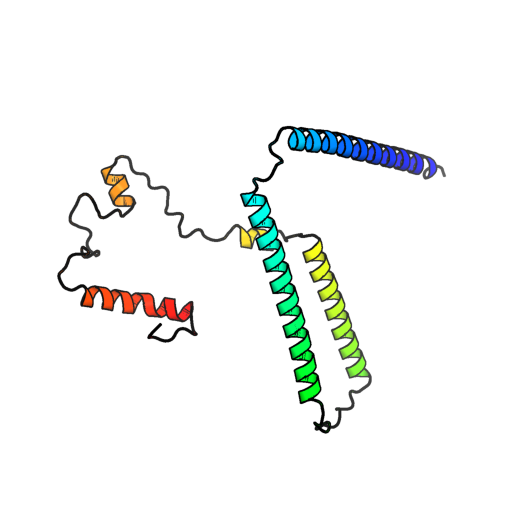 164 ? 13.378 -25.435 -37.544 1.00 47.84 164 PRO A O 1
ATOM 1200 N N . HIS A 1 165 ? 11.158 -25.070 -37.421 1.00 41.47 165 HIS A N 1
ATOM 1201 C CA . HIS A 1 165 ? 10.721 -26.289 -36.705 1.00 41.47 165 HIS A CA 1
ATOM 1202 C C . HIS A 1 165 ? 10.507 -26.178 -35.182 1.00 41.47 165 HIS A C 1
ATOM 1204 O O . HIS A 1 165 ? 11.112 -26.907 -34.405 1.00 41.47 165 HIS A O 1
ATOM 1210 N N . THR A 1 166 ? 9.493 -25.405 -34.777 1.00 42.69 166 THR A N 1
ATOM 1211 C CA . THR A 1 166 ? 8.693 -25.732 -33.581 1.00 42.69 166 THR A CA 1
ATOM 1212 C C . THR A 1 166 ? 7.311 -26.205 -34.053 1.00 42.69 166 THR A C 1
ATOM 1214 O O . THR A 1 166 ? 6.571 -25.404 -34.634 1.00 42.69 166 THR A O 1
ATOM 1217 N N . PRO A 1 167 ? 6.925 -27.485 -33.877 1.00 41.69 167 PRO A N 1
ATOM 1218 C CA . PRO A 1 167 ? 5.589 -27.949 -34.233 1.00 41.69 167 PRO A CA 1
ATOM 1219 C C . PRO A 1 167 ? 4.583 -27.376 -33.228 1.00 41.69 167 PRO A C 1
ATOM 1221 O O . PRO A 1 167 ? 4.504 -27.836 -32.095 1.00 41.69 167 PRO A O 1
ATOM 1224 N N . GLY A 1 168 ? 3.848 -26.340 -33.634 1.00 45.31 168 GLY A N 1
ATOM 1225 C CA . GLY A 1 168 ? 2.791 -25.716 -32.825 1.00 45.31 168 GLY A CA 1
ATOM 1226 C C . GLY A 1 168 ? 2.817 -24.189 -32.820 1.00 45.31 168 GLY A C 1
ATOM 1227 O O . GLY A 1 168 ? 1.770 -23.570 -32.669 1.00 45.31 168 GLY A O 1
ATOM 1228 N N . HIS A 1 169 ? 3.968 -23.570 -33.094 1.00 45.81 169 HIS A N 1
ATOM 1229 C CA . HIS A 1 169 ? 4.057 -22.125 -33.290 1.00 45.81 169 HIS A CA 1
ATOM 1230 C C . HIS A 1 169 ? 4.150 -21.810 -34.780 1.00 45.81 169 HIS A C 1
ATOM 1232 O O . HIS A 1 169 ? 5.218 -21.841 -35.390 1.00 45.81 169 HIS A O 1
ATOM 1238 N N . ALA A 1 170 ? 2.999 -21.516 -35.385 1.00 43.78 170 ALA A N 1
ATOM 1239 C CA . ALA A 1 170 ? 2.972 -20.884 -36.693 1.00 43.78 170 ALA A CA 1
ATOM 1240 C C . ALA A 1 170 ? 3.793 -1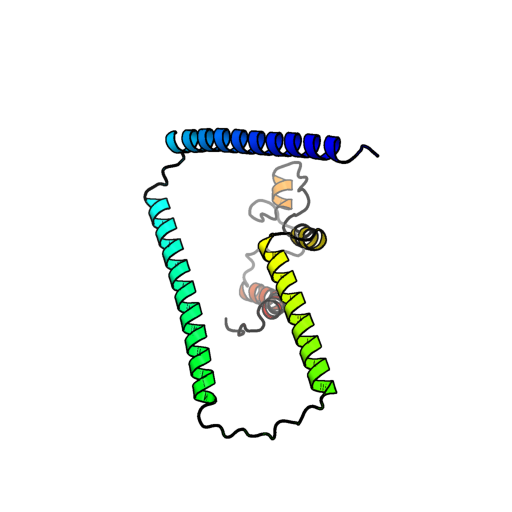9.584 -36.634 1.00 43.78 170 ALA A C 1
ATOM 1242 O O . ALA A 1 170 ? 3.556 -18.734 -35.776 1.00 43.78 170 ALA A O 1
ATOM 1243 N N . LEU A 1 171 ? 4.756 -19.438 -37.548 1.00 48.50 171 LEU A N 1
ATOM 1244 C CA . LEU A 1 171 ? 5.512 -18.202 -37.735 1.00 48.50 171 LEU A CA 1
ATOM 1245 C C . LEU A 1 171 ? 4.546 -17.002 -37.837 1.00 48.50 171 LEU A C 1
ATOM 1247 O O . LEU A 1 171 ? 3.600 -17.068 -38.640 1.00 48.50 171 LEU A O 1
ATOM 1251 N N . PRO A 1 172 ? 4.777 -15.892 -37.107 1.00 47.38 172 PRO A N 1
ATOM 1252 C CA . PRO A 1 172 ? 4.080 -14.639 -37.361 1.00 47.38 172 PRO A CA 1
ATOM 1253 C C . PRO A 1 172 ? 4.547 -14.115 -38.725 1.00 47.38 172 PRO A C 1
ATOM 1255 O O . PRO A 1 172 ? 5.576 -13.465 -38.867 1.00 47.38 172 PRO A O 1
ATOM 1258 N N . GLY A 1 173 ? 3.823 -14.511 -39.766 1.00 52.72 173 GLY A N 1
ATOM 1259 C CA . GLY A 1 173 ? 4.203 -14.289 -41.162 1.00 52.72 173 GLY A CA 1
ATO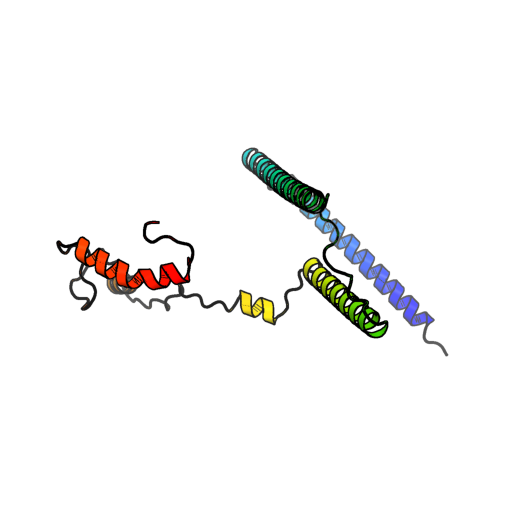M 1260 C C . GLY A 1 173 ? 3.392 -15.106 -42.167 1.00 52.72 173 GLY A C 1
ATOM 1261 O O . GLY A 1 173 ? 3.555 -14.940 -43.376 1.00 52.72 173 GLY A O 1
ATOM 1262 N N . THR A 1 174 ? 2.487 -15.976 -41.711 1.00 52.53 174 THR A N 1
ATOM 1263 C CA . THR A 1 174 ? 1.529 -16.619 -42.613 1.00 52.53 174 THR A CA 1
ATOM 1264 C C . THR A 1 174 ? 0.405 -15.640 -42.959 1.00 52.53 174 THR A C 1
ATOM 1266 O O . THR A 1 174 ? -0.052 -14.847 -42.140 1.00 52.53 174 THR A O 1
ATOM 1269 N N . LYS A 1 175 ? -0.002 -15.653 -44.227 1.00 59.72 175 LYS A N 1
ATOM 1270 C CA . LYS A 1 175 ? -0.760 -14.616 -44.951 1.00 59.72 175 LYS A CA 1
ATOM 1271 C C . LYS A 1 175 ? -2.200 -14.364 -44.453 1.00 59.72 175 LYS A C 1
ATOM 1273 O O . LYS A 1 175 ? -2.989 -13.766 -45.176 1.00 59.72 175 LYS A O 1
ATOM 1278 N N . ASN A 1 176 ? -2.565 -14.817 -43.253 1.00 72.06 176 ASN A N 1
ATOM 1279 C CA . ASN A 1 176 ? -3.906 -14.681 -42.692 1.00 72.06 176 ASN A CA 1
ATOM 1280 C C . ASN A 1 176 ? -3.864 -14.234 -41.221 1.00 72.06 176 ASN A C 1
ATOM 1282 O O . ASN A 1 176 ? -4.228 -14.973 -40.307 1.00 72.06 176 ASN A O 1
ATOM 1286 N N . THR A 1 177 ? -3.439 -12.990 -41.003 1.00 77.62 177 THR A N 1
ATOM 1287 C CA . THR A 1 177 ? -3.464 -12.314 -39.693 1.00 77.62 177 THR A CA 1
ATOM 1288 C C . THR A 1 177 ? -4.852 -12.319 -39.055 1.00 77.62 177 THR A C 1
ATOM 1290 O O . THR A 1 177 ? -4.965 -12.360 -37.837 1.00 77.62 177 THR A O 1
ATOM 1293 N N . LYS A 1 178 ? -5.914 -12.346 -39.869 1.00 80.50 178 LYS A N 1
ATOM 1294 C CA . LYS A 1 178 ? -7.300 -12.423 -39.405 1.00 80.50 178 LYS A CA 1
ATOM 1295 C C . LYS A 1 178 ? -7.614 -13.753 -38.716 1.00 80.50 178 LYS A C 1
ATOM 1297 O O . LYS A 1 178 ? -8.253 -13.748 -37.674 1.00 80.50 178 LYS A O 1
ATOM 1302 N N . ALA A 1 179 ? -7.160 -14.875 -39.274 1.00 80.69 179 ALA A N 1
ATOM 1303 C CA . ALA A 1 179 ? -7.339 -16.182 -38.642 1.00 80.69 179 ALA A CA 1
ATOM 1304 C C . ALA A 1 179 ? -6.499 -16.318 -37.363 1.00 80.69 179 ALA A C 1
ATOM 1306 O O . ALA A 1 179 ? -6.989 -16.844 -36.370 1.00 80.69 179 ALA A O 1
ATOM 1307 N N . ALA A 1 180 ? -5.268 -15.796 -37.369 1.00 80.12 180 ALA A N 1
ATOM 1308 C CA . ALA A 1 180 ? -4.417 -15.786 -36.180 1.00 80.12 180 ALA A CA 1
ATOM 1309 C C . ALA A 1 180 ? -5.019 -14.932 -35.049 1.00 80.12 180 ALA A C 1
ATOM 1311 O O . ALA A 1 180 ? -5.046 -15.363 -33.902 1.00 80.12 180 ALA A O 1
ATOM 1312 N N . TYR A 1 181 ? -5.555 -13.754 -35.384 1.00 84.00 181 TYR A N 1
ATOM 1313 C CA . TYR A 1 181 ? -6.227 -12.883 -34.421 1.00 84.00 181 TYR A CA 1
ATOM 1314 C C . TYR A 1 181 ? -7.508 -13.515 -33.864 1.00 84.00 181 TYR A C 1
ATOM 1316 O O . TYR A 1 181 ? -7.733 -13.443 -32.666 1.00 84.00 181 TYR A O 1
ATOM 1324 N N . ALA A 1 182 ? -8.306 -14.191 -34.697 1.00 87.00 182 ALA A N 1
ATOM 1325 C CA . ALA A 1 182 ? -9.520 -14.869 -34.239 1.00 87.00 182 ALA A CA 1
ATOM 1326 C C . ALA A 1 182 ? -9.226 -16.016 -33.255 1.00 87.00 182 ALA A C 1
ATOM 1328 O O . ALA A 1 182 ? -9.917 -16.152 -32.251 1.00 87.00 182 ALA A O 1
ATOM 1329 N N . ALA A 1 183 ? -8.182 -16.812 -33.511 1.00 86.75 183 ALA A N 1
ATOM 1330 C CA . ALA A 1 183 ? -7.766 -17.873 -32.593 1.00 86.75 183 ALA A CA 1
ATOM 1331 C C . ALA A 1 183 ? -7.244 -17.312 -31.256 1.00 86.75 183 ALA A C 1
ATOM 1333 O O . ALA A 1 183 ? -7.534 -17.862 -30.198 1.00 86.75 183 ALA A O 1
ATOM 1334 N N . PHE A 1 184 ? -6.511 -16.196 -31.303 1.00 87.44 184 PHE A N 1
ATOM 1335 C CA . PHE A 1 184 ? -6.046 -15.486 -30.109 1.00 87.44 184 PHE A CA 1
ATOM 1336 C C . PHE A 1 184 ? -7.210 -14.887 -29.304 1.00 87.44 184 PHE A C 1
ATOM 1338 O O . PHE A 1 184 ? -7.255 -15.026 -28.086 1.00 87.44 184 PHE A O 1
ATOM 1345 N N . GLU A 1 185 ? -8.176 -14.264 -29.984 1.00 89.31 185 GLU A N 1
ATOM 1346 C CA . GLU A 1 185 ? -9.379 -13.712 -29.360 1.00 89.31 185 GLU A CA 1
ATOM 1347 C C . GLU A 1 185 ? -10.172 -14.813 -28.636 1.00 89.31 185 GLU A C 1
ATOM 1349 O O . GLU A 1 185 ? -10.533 -14.647 -27.478 1.00 89.31 185 GLU A O 1
ATOM 1354 N N . GLU A 1 186 ? -10.383 -15.976 -29.253 1.00 88.50 186 GLU A N 1
ATOM 1355 C CA . GLU A 1 186 ? -11.107 -17.081 -28.609 1.00 88.50 186 GLU A CA 1
ATOM 1356 C C . GLU A 1 186 ? -10.413 -17.597 -27.335 1.00 88.50 186 GLU A C 1
ATOM 1358 O O . GLU A 1 186 ? -11.088 -17.917 -26.354 1.00 88.50 186 GLU A O 1
ATOM 1363 N N . GLN A 1 187 ? -9.078 -17.631 -27.327 1.00 89.62 187 GLN A N 1
ATOM 1364 C CA . GLN A 1 187 ? -8.285 -18.117 -26.199 1.00 89.62 187 GLN A CA 1
ATOM 1365 C C . GLN A 1 187 ? -8.242 -17.127 -25.022 1.00 89.62 187 GLN A C 1
ATOM 1367 O O . GLN A 1 187 ? -8.365 -17.544 -23.872 1.00 89.62 187 GLN A O 1
ATOM 1372 N N . GLU A 1 188 ? -8.091 -15.828 -25.291 1.00 90.88 188 GLU A N 1
ATOM 1373 C CA . GLU A 1 188 ? -7.865 -14.810 -24.250 1.00 90.88 188 GLU A CA 1
ATOM 1374 C C . GLU A 1 188 ? -9.162 -14.168 -23.727 1.00 90.88 188 GLU A C 1
ATOM 1376 O O . GLU A 1 188 ? -9.212 -13.652 -22.606 1.00 90.88 188 GLU A O 1
ATOM 1381 N N . MET A 1 189 ? -10.250 -14.208 -24.504 1.00 88.00 189 MET A N 1
ATOM 1382 C CA . MET A 1 189 ? -11.521 -13.578 -24.124 1.00 88.00 189 MET A CA 1
ATOM 1383 C C . MET A 1 189 ? -12.160 -14.106 -22.825 1.00 88.00 189 MET A C 1
ATOM 1385 O O . MET A 1 189 ? -12.795 -13.304 -22.132 1.00 88.00 189 MET A O 1
ATOM 1389 N N . PRO A 1 190 ? -12.057 -15.399 -22.459 1.00 89.25 190 PRO A N 1
ATOM 1390 C CA . PRO A 1 190 ? -12.527 -15.885 -21.162 1.00 89.25 190 PRO A CA 1
ATOM 1391 C C . PRO A 1 190 ? -11.778 -15.244 -19.986 1.00 89.25 190 PRO A C 1
ATOM 1393 O O . PRO A 1 190 ? -12.426 -14.692 -19.097 1.00 89.25 190 PRO A O 1
ATOM 1396 N N . GLY A 1 191 ? -10.441 -15.212 -20.030 1.00 89.12 191 GLY A N 1
ATOM 1397 C CA . GLY A 1 191 ? -9.621 -14.601 -18.978 1.00 89.12 191 GLY A CA 1
ATOM 1398 C C . GLY A 1 191 ? -9.885 -13.102 -18.842 1.00 89.12 191 GLY A C 1
ATOM 1399 O O . GLY A 1 191 ? -10.121 -12.601 -17.746 1.00 89.12 191 GLY A O 1
ATOM 1400 N N . LEU A 1 192 ? -10.002 -12.391 -19.969 1.00 90.38 192 LEU A N 1
ATOM 1401 C CA . LEU A 1 192 ? -10.301 -10.958 -19.957 1.00 90.38 192 LEU A CA 1
ATOM 1402 C C . LEU A 1 192 ? -11.661 -10.633 -19.307 1.00 90.38 192 LEU A C 1
ATOM 1404 O O . LEU A 1 192 ? -11.812 -9.586 -18.672 1.00 90.38 192 LEU A O 1
ATOM 1408 N N . LYS A 1 193 ? -12.653 -11.526 -19.439 1.00 89.38 193 LYS A N 1
ATOM 1409 C CA . LYS A 1 193 ? -13.970 -11.392 -18.790 1.00 89.38 193 LYS A CA 1
ATOM 1410 C C . LYS A 1 193 ? -13.935 -11.725 -17.301 1.00 89.38 193 LYS A C 1
ATOM 1412 O O . LYS A 1 193 ? -14.691 -11.112 -16.549 1.00 89.38 193 LYS A O 1
ATOM 1417 N N . GLU A 1 194 ? -13.096 -12.670 -16.886 1.00 90.88 194 GLU A N 1
ATOM 1418 C CA . GLU A 1 194 ? -12.886 -13.001 -15.472 1.00 90.88 194 GLU A CA 1
ATOM 1419 C C . GLU A 1 194 ? -12.183 -11.852 -14.738 1.00 90.88 194 GLU A C 1
ATOM 1421 O O . GLU A 1 194 ? -12.651 -11.415 -13.686 1.00 90.88 194 GLU A O 1
ATOM 1426 N N . ASP A 1 195 ? -11.143 -11.282 -15.347 1.00 91.69 195 ASP A N 1
ATOM 1427 C CA . ASP A 1 195 ? -10.382 -10.166 -14.780 1.00 91.69 195 ASP A CA 1
ATOM 1428 C C . ASP A 1 195 ? -11.177 -8.855 -14.775 1.00 91.69 195 ASP A C 1
ATOM 1430 O O . ASP A 1 195 ? -11.036 -8.014 -13.878 1.00 91.69 195 ASP A O 1
ATOM 1434 N N . ARG A 1 196 ? -12.007 -8.637 -15.804 1.00 90.19 196 ARG A N 1
ATOM 1435 C CA . ARG A 1 196 ? -12.778 -7.400 -15.992 1.00 90.19 196 ARG A CA 1
ATOM 1436 C C . ARG A 1 196 ? -14.234 -7.689 -16.366 1.00 90.19 196 ARG A C 1
ATOM 1438 O O . ARG A 1 196 ? -14.654 -7.397 -17.487 1.00 90.19 196 ARG A O 1
ATOM 1445 N N . PRO A 1 197 ? -15.073 -8.119 -15.406 1.00 87.88 197 PRO A N 1
ATOM 1446 C CA . PRO A 1 197 ? -16.470 -8.480 -15.671 1.00 87.88 197 PRO A CA 1
ATOM 1447 C C . PRO A 1 197 ? -17.358 -7.300 -16.110 1.00 87.88 197 PRO A C 1
ATOM 1449 O O . PRO A 1 197 ? -18.468 -7.501 -16.595 1.00 87.88 197 PRO A O 1
ATOM 1452 N N . GLY A 1 198 ? -16.893 -6.057 -15.937 1.00 89.69 198 GLY A N 1
ATOM 1453 C CA . GLY A 1 198 ? -17.577 -4.845 -16.403 1.00 89.69 198 GLY A CA 1
ATOM 1454 C C . GLY A 1 198 ? -17.163 -4.366 -17.800 1.00 89.69 198 GLY A C 1
ATOM 1455 O O . GLY A 1 198 ? -17.693 -3.352 -18.259 1.00 89.69 198 GLY A O 1
ATOM 1456 N N . LEU A 1 199 ? -16.211 -5.039 -18.457 1.00 87.25 199 LEU A N 1
ATOM 1457 C CA . LEU A 1 199 ? -15.718 -4.654 -19.778 1.00 87.25 199 LEU A CA 1
ATOM 1458 C C . LEU A 1 199 ? -16.737 -5.046 -20.854 1.00 87.25 199 LEU A C 1
ATOM 1460 O O . LEU A 1 199 ? -17.204 -6.185 -20.921 1.00 87.25 199 LEU A O 1
ATOM 1464 N N . LYS A 1 200 ? -17.115 -4.089 -21.704 1.00 87.12 200 LYS A N 1
ATOM 1465 C CA . LYS A 1 200 ? -17.976 -4.369 -22.862 1.00 87.12 200 LYS A CA 1
ATOM 1466 C C . LYS A 1 200 ? -17.137 -5.030 -23.957 1.00 87.12 200 LYS A C 1
ATOM 1468 O O . LYS A 1 200 ? -16.001 -4.639 -24.144 1.00 87.12 200 LYS A O 1
ATOM 1473 N N . MET A 1 201 ? -17.722 -5.923 -24.762 1.00 84.25 201 MET A N 1
ATOM 1474 C CA . MET A 1 201 ? -17.019 -6.623 -25.865 1.00 84.25 201 MET A CA 1
ATOM 1475 C C . MET A 1 201 ? -16.355 -5.694 -26.903 1.00 84.25 201 MET A C 1
ATOM 1477 O O . MET A 1 201 ? -15.543 -6.143 -27.696 1.00 84.25 201 MET A O 1
ATOM 1481 N N . SER A 1 202 ? -16.746 -4.419 -26.951 1.00 86.00 202 SER A N 1
ATOM 1482 C CA . SER A 1 202 ? -16.182 -3.415 -27.857 1.00 86.00 202 SER A CA 1
ATOM 1483 C C . SER A 1 202 ? -15.003 -2.627 -27.270 1.00 86.00 202 SER A C 1
ATOM 1485 O O . SER A 1 202 ? -14.482 -1.758 -27.965 1.00 86.00 202 SER A O 1
ATOM 1487 N N . GLN A 1 203 ? -14.704 -2.797 -25.978 1.00 77.44 203 GLN A N 1
ATOM 1488 C CA . GLN A 1 203 ? -13.701 -2.046 -25.211 1.00 77.44 203 GLN A CA 1
ATOM 1489 C C . GLN A 1 203 ? -12.481 -2.915 -24.943 1.00 77.44 203 GLN A C 1
ATOM 1491 O O . GLN A 1 203 ? -11.371 -2.345 -24.986 1.00 77.44 203 GLN A O 1
#

Secondary structure (DSSP, 8-state):
---HHHHHHHHHHHHHHHHHHHHHHHHHHHHHHHHHHHTTTT---HHHHHHHHHHHHHHHHHHHHHHHHHHHHHHHHHHHHTT----S------HHHHHHHHHHHHHHHHHHHHHHHHHHTT---HHHHHHHH----TT-------SSHHHHHHHTT-TTSS----TT---TTSS-HHHHHHHHHHHHHHHHHHH-TT--TT-

Sequence (203 aa):
MGGTAGQRRAEKVDREGVKADVAAKSKTKAEDDAYWAAAGEGSKSKAQAKRDTADANADAAAASKAEAKRLAKVEEEEMASFGKKPATKAKKMTKAELAAFAEMDAKERIKAKFAKAKETKKEVSEEDYAAMVDVKNDNATEKIDASGIDEALASLGVNGAAGPHTPGHALPGTKNTKAAYAAFEEQEMPGLKEDRPGLKMSQ

InterPro domains:
  IPR010422 Coiled-coil domain-containing protein 124/Oxs1 [PTHR21680] (9-203)
  IPR054414 Coiled-coil domain-containing protein 124/Oxs1, C-terminal [PF06244] (139-203)

Foldseek 3Di:
DDDDPVVVVVVVVVVVVVVVVVVVVVVVVVVVVVVCCVVPVVDQPPVRVVVVVVVVVVVVVVVVVVVVVVVVVVVVVVVVCVPPDPPDDDPPDDPVSVVVVVVVVVVVVVVVVVVVVCVVVVDQDPVNVCVVPVPDPPVCDDDQPDPDDVSSCVSVVVPPDDDDDDVPDDPPDPPCVPVVVVVVCVVCVVVCCVVCVPDDPVD

Organism: NCBI:txid81844

Mean predicted aligned error: 22.09 Å

Radius of gyration: 33.21 Å; Cα contacts (8 Å, |Δi|>4): 25; chains: 1; bounding box: 72×50×100 Å

pLDDT: mean 75.75, std 12.38, range [35.75, 91.69]